Protein AF-A0A529R1G4-F1 (afdb_monomer_lite)

pLDDT: mean 89.11, std 13.57, range [43.0, 98.62]

Foldseek 3Di:
DVLVVLLVVLLVLLLVVLVVLVVVVVVVVVVVVVVCVVVVPDQDDLPDALDQDFPDDPAPFEEEEEEACLQVPPPDHPQVCCCPVVRYHYHYLYYHLDALLCCQPPPDSLNSSLVSQVVCVSRSHHGQEYEYEHDCSLCPDPNVPVQADDCPDPPGDGPVVVCCCSPVRVNVSSVSSNVSNQQNSSCVVPVGGHHYDYDDDDDDDPPPPD

Structure (mmCIF, N/CA/C/O backbone):
data_AF-A0A529R1G4-F1
#
_entry.id   AF-A0A529R1G4-F1
#
loop_
_atom_site.group_PDB
_atom_site.id
_atom_site.type_symbol
_atom_site.label_atom_id
_atom_site.label_alt_id
_atom_site.label_comp_id
_atom_site.label_asym_id
_atom_site.label_entity_id
_atom_site.label_seq_id
_atom_site.pdbx_PDB_ins_code
_atom_site.Cartn_x
_atom_site.Cartn_y
_atom_site.Cartn_z
_atom_site.occupancy
_atom_site.B_iso_or_equiv
_atom_site.auth_seq_id
_atom_site.auth_comp_id
_atom_site.auth_asym_id
_atom_site.auth_atom_id
_atom_site.pdbx_PDB_model_num
ATOM 1 N N . MET A 1 1 ? 23.780 13.095 -1.723 1.00 53.47 1 MET A N 1
ATOM 2 C CA . MET A 1 1 ? 22.905 13.940 -0.872 1.00 53.47 1 MET A CA 1
ATOM 3 C C . MET A 1 1 ? 21.473 14.037 -1.411 1.00 53.47 1 MET A C 1
ATOM 5 O O . MET A 1 1 ? 20.561 13.854 -0.618 1.00 53.47 1 MET A O 1
ATOM 9 N N . ALA A 1 2 ? 21.258 14.195 -2.726 1.00 62.44 2 ALA A N 1
ATOM 10 C CA . ALA A 1 2 ? 19.921 14.296 -3.338 1.00 62.44 2 ALA A CA 1
ATOM 11 C C . ALA A 1 2 ? 18.955 13.118 -3.037 1.00 62.44 2 ALA A C 1
ATOM 13 O O . ALA A 1 2 ? 17.865 13.359 -2.530 1.00 62.44 2 ALA A O 1
ATOM 14 N N . LYS A 1 3 ? 19.365 11.846 -3.222 1.00 61.34 3 LYS A N 1
ATOM 15 C CA . LYS A 1 3 ? 18.510 10.663 -2.926 1.00 61.34 3 LYS A CA 1
ATOM 16 C C . LYS A 1 3 ? 18.028 10.596 -1.459 1.00 61.34 3 LYS A C 1
ATOM 18 O O . LYS A 1 3 ? 16.885 10.230 -1.187 1.00 61.34 3 LYS A O 1
ATOM 23 N N . LYS A 1 4 ? 18.876 10.995 -0.496 1.00 64.50 4 LYS A N 1
ATOM 24 C CA . LYS A 1 4 ? 18.491 11.075 0.929 1.00 64.50 4 LYS A CA 1
ATOM 25 C C . LYS A 1 4 ? 17.450 12.173 1.160 1.00 64.50 4 LYS A C 1
ATOM 27 O O . LYS A 1 4 ? 16.476 11.939 1.863 1.00 64.50 4 LYS A O 1
ATOM 32 N N . GLN A 1 5 ? 17.626 13.337 0.536 1.00 68.62 5 GLN A N 1
ATOM 33 C CA . GLN A 1 5 ? 16.686 14.452 0.648 1.00 68.62 5 GLN A CA 1
ATOM 34 C C . GLN A 1 5 ? 15.314 14.127 0.029 1.00 68.62 5 GLN A C 1
ATOM 36 O O . GLN A 1 5 ? 14.305 14.499 0.622 1.00 68.62 5 GLN A O 1
ATOM 41 N N . SER A 1 6 ? 15.271 13.380 -1.086 1.00 82.94 6 SER A N 1
ATOM 42 C CA . SER A 1 6 ? 14.013 12.864 -1.666 1.00 82.94 6 SER A CA 1
ATOM 43 C C . SER A 1 6 ? 13.280 11.951 -0.688 1.00 82.94 6 SER A C 1
ATOM 45 O O . SER A 1 6 ? 12.119 12.177 -0.374 1.00 82.94 6 SER A O 1
ATOM 47 N N . THR A 1 7 ? 14.004 11.003 -0.085 1.00 91.38 7 THR A N 1
ATOM 48 C CA . THR A 1 7 ? 13.421 10.035 0.860 1.00 91.38 7 THR A CA 1
ATOM 49 C C . THR A 1 7 ? 12.789 10.734 2.073 1.00 91.38 7 THR A C 1
ATOM 51 O O . THR A 1 7 ? 11.666 10.419 2.450 1.00 91.38 7 THR A O 1
ATOM 54 N N . TYR A 1 8 ? 13.462 11.728 2.670 1.00 93.94 8 TYR A N 1
ATOM 55 C CA . TYR A 1 8 ? 12.884 12.490 3.788 1.00 93.94 8 TYR A CA 1
ATOM 56 C C . TYR A 1 8 ? 11.632 13.278 3.390 1.00 93.94 8 TYR A C 1
ATOM 58 O O . TYR A 1 8 ? 10.705 13.388 4.192 1.00 93.94 8 TYR A O 1
ATOM 66 N N . ARG A 1 9 ? 11.592 13.815 2.164 1.00 95.56 9 ARG A N 1
ATOM 67 C CA . ARG A 1 9 ? 10.405 14.496 1.635 1.00 95.56 9 ARG A CA 1
ATOM 68 C C . ARG A 1 9 ? 9.255 13.517 1.421 1.00 95.56 9 ARG A C 1
ATOM 70 O O . ARG A 1 9 ? 8.164 13.800 1.896 1.00 95.56 9 ARG A O 1
ATOM 77 N N . ALA A 1 10 ? 9.504 12.365 0.800 1.00 96.62 10 ALA A N 1
ATOM 78 C CA . ALA A 1 10 ? 8.497 11.325 0.590 1.00 96.62 10 ALA A CA 1
ATOM 79 C C . ALA A 1 10 ? 7.896 10.824 1.916 1.00 96.62 10 ALA A C 1
ATOM 81 O O . ALA A 1 10 ? 6.676 10.704 2.027 1.00 96.62 10 ALA A O 1
ATOM 82 N N . ILE A 1 11 ? 8.727 10.640 2.953 1.00 98.06 11 ILE A N 1
ATOM 83 C CA . ILE A 1 11 ? 8.260 10.346 4.320 1.00 98.06 11 ILE A CA 1
ATOM 84 C C . ILE A 1 11 ? 7.369 11.481 4.832 1.00 98.06 11 ILE A C 1
ATOM 86 O O . ILE A 1 11 ? 6.265 11.232 5.302 1.00 98.06 11 ILE A O 1
ATOM 90 N N . ALA A 1 12 ? 7.825 12.735 4.754 1.00 98.06 12 ALA A N 1
ATOM 91 C CA . ALA A 1 12 ? 7.049 13.878 5.238 1.00 98.06 12 ALA A CA 1
ATOM 92 C C . ALA A 1 12 ? 5.685 13.999 4.536 1.00 98.06 12 ALA A C 1
ATOM 94 O O . ALA A 1 12 ? 4.685 14.270 5.201 1.00 98.06 12 ALA A O 1
ATOM 95 N N . ILE A 1 13 ? 5.636 13.736 3.227 1.00 97.69 13 ILE A N 1
ATOM 96 C CA . ILE A 1 13 ? 4.395 13.672 2.449 1.00 97.69 13 ILE A CA 1
ATOM 97 C C . ILE A 1 13 ? 3.500 12.545 2.973 1.00 97.69 13 ILE A C 1
ATOM 99 O O . ILE A 1 13 ? 2.347 12.807 3.297 1.00 97.69 13 ILE A O 1
ATOM 103 N N . GLY A 1 14 ? 4.027 11.331 3.159 1.00 98.06 14 GLY A N 1
ATOM 104 C CA . GLY A 1 14 ? 3.252 10.204 3.691 1.00 98.06 14 GLY A CA 1
ATOM 105 C C . GLY A 1 14 ? 2.648 10.493 5.067 1.00 98.06 14 GLY A C 1
ATOM 106 O O . GLY A 1 14 ? 1.477 10.209 5.310 1.00 98.06 14 GLY A O 1
ATOM 107 N N . LYS A 1 15 ? 3.401 11.155 5.955 1.00 98.50 15 LYS A N 1
ATOM 108 C CA . LYS A 1 15 ? 2.878 11.620 7.252 1.00 98.50 15 LYS A CA 1
ATOM 109 C C . LYS A 1 15 ? 1.755 12.648 7.102 1.00 98.50 15 LYS A C 1
ATOM 111 O O . LYS A 1 15 ? 0.774 12.595 7.840 1.00 98.50 15 LYS A O 1
ATOM 116 N N . ALA A 1 16 ? 1.898 13.591 6.172 1.00 98.12 16 ALA A N 1
ATOM 117 C CA . ALA A 1 16 ? 0.878 14.602 5.914 1.00 98.12 16 ALA A CA 1
ATOM 118 C C . ALA A 1 16 ? -0.408 13.979 5.348 1.00 98.12 16 ALA A C 1
ATOM 120 O O . ALA A 1 16 ? -1.500 14.329 5.796 1.00 98.12 16 ALA A O 1
ATOM 121 N N . LEU A 1 17 ? -0.277 13.018 4.428 1.00 98.00 17 LEU A N 1
ATOM 122 C CA . LEU A 1 17 ? -1.397 12.251 3.887 1.00 98.00 17 LEU A CA 1
ATOM 123 C C . LEU A 1 17 ? -2.100 11.451 4.984 1.00 98.00 17 LEU A C 1
ATOM 125 O O . LEU A 1 17 ? -3.310 11.579 5.136 1.00 98.00 17 LEU A O 1
ATOM 129 N N . ALA A 1 18 ? -1.354 10.731 5.828 1.00 98.19 18 ALA A N 1
ATOM 130 C CA . ALA A 1 18 ? -1.921 10.037 6.983 1.00 98.19 18 ALA A CA 1
ATOM 131 C C . ALA A 1 18 ? -2.701 10.984 7.906 1.00 98.19 18 ALA A C 1
ATOM 133 O O . ALA A 1 18 ? -3.827 10.679 8.292 1.00 98.19 18 ALA A O 1
ATOM 134 N N . ALA A 1 19 ? -2.151 12.159 8.228 1.00 98.19 19 ALA A N 1
ATOM 135 C CA . ALA A 1 19 ? -2.839 13.146 9.058 1.00 98.19 19 ALA A CA 1
ATOM 136 C C . ALA A 1 19 ? -4.137 13.663 8.408 1.00 98.19 19 ALA A C 1
ATOM 138 O O . ALA A 1 19 ? -5.156 13.815 9.089 1.00 98.19 19 ALA A O 1
ATOM 139 N N . ALA A 1 20 ? -4.121 13.914 7.095 1.00 97.44 20 ALA A N 1
ATOM 140 C CA . ALA A 1 20 ? -5.306 14.320 6.344 1.00 97.44 20 ALA A CA 1
ATOM 141 C C . ALA A 1 20 ? -6.375 13.214 6.331 1.00 97.44 20 ALA A C 1
ATOM 143 O O . ALA A 1 20 ? -7.540 13.489 6.634 1.00 97.44 20 ALA A O 1
ATOM 144 N N . THR A 1 21 ? -5.970 11.970 6.071 1.00 97.75 21 THR A N 1
ATOM 145 C CA . THR A 1 21 ? -6.824 10.780 6.128 1.00 97.75 21 THR A CA 1
ATOM 146 C C . THR A 1 21 ? -7.447 10.624 7.509 1.00 97.75 21 THR A C 1
ATOM 148 O O . THR A 1 21 ? -8.667 10.606 7.630 1.00 97.75 21 THR A O 1
ATOM 151 N N . LEU A 1 22 ? -6.652 10.620 8.581 1.00 97.88 22 LEU A N 1
ATOM 152 C CA . LEU A 1 22 ? -7.146 10.492 9.958 1.00 97.88 22 LEU A CA 1
ATOM 153 C C . LEU A 1 22 ? -8.167 11.584 10.311 1.00 97.88 22 LEU A C 1
ATOM 155 O O . LEU A 1 22 ? -9.178 11.307 10.958 1.00 97.88 22 LEU A O 1
ATOM 159 N N . LYS A 1 23 ? -7.960 12.819 9.836 1.00 97.50 23 LYS A N 1
ATOM 160 C CA . LYS A 1 23 ? -8.927 13.911 10.007 1.00 97.50 23 LYS A CA 1
ATOM 161 C C . LYS A 1 23 ? -10.252 13.632 9.288 1.00 97.50 23 LYS A C 1
ATOM 163 O O . LYS A 1 23 ? -11.311 13.842 9.881 1.00 97.50 23 LYS A O 1
ATOM 168 N N . ARG A 1 24 ? -10.220 13.161 8.035 1.00 96.88 24 ARG A N 1
ATOM 169 C CA . ARG A 1 24 ? -11.432 12.764 7.289 1.00 96.88 24 ARG A CA 1
ATOM 170 C C . ARG A 1 24 ? -12.137 11.587 7.965 1.00 96.88 24 ARG A C 1
ATOM 172 O O . ARG A 1 24 ? -13.355 11.602 8.153 1.00 96.88 24 ARG A O 1
ATOM 179 N N . ARG A 1 25 ? -11.365 10.599 8.409 1.00 96.94 25 ARG A N 1
ATOM 180 C CA . ARG A 1 25 ? -11.849 9.414 9.117 1.00 96.94 25 ARG A CA 1
ATOM 181 C C . ARG A 1 25 ? -12.519 9.740 10.445 1.00 96.94 25 ARG A C 1
ATOM 183 O O . ARG A 1 25 ? -13.602 9.217 10.697 1.00 96.94 25 ARG A O 1
ATOM 190 N N . ALA A 1 26 ? -11.978 10.663 11.238 1.00 96.69 26 ALA A N 1
ATOM 191 C CA . ALA A 1 26 ? -12.612 11.112 12.479 1.00 96.69 26 ALA A CA 1
ATOM 192 C C . ALA A 1 26 ? -14.056 11.603 12.243 1.00 96.69 26 ALA A C 1
ATOM 194 O O . ALA A 1 26 ? -14.981 11.191 12.944 1.00 96.69 26 ALA A O 1
ATOM 195 N N . GLN A 1 27 ? -14.282 12.381 11.179 1.00 96.06 27 GLN A N 1
ATOM 196 C CA . GLN A 1 27 ? -15.625 12.834 10.792 1.00 96.06 27 GLN A CA 1
ATOM 197 C C . GLN A 1 27 ? -16.537 11.662 10.386 1.00 96.06 27 GLN A C 1
ATOM 199 O O . GLN A 1 27 ? -17.725 11.632 10.727 1.00 96.06 27 GLN A O 1
ATOM 204 N N . ALA A 1 28 ? -15.997 10.669 9.673 1.00 96.12 28 ALA A N 1
ATOM 205 C CA . ALA A 1 28 ? -16.737 9.466 9.294 1.00 96.12 28 ALA A CA 1
ATOM 206 C C . ALA A 1 28 ? -17.111 8.601 10.513 1.00 96.12 28 ALA A C 1
ATOM 208 O O . ALA A 1 28 ? -18.224 8.063 10.565 1.00 96.12 28 ALA A O 1
ATOM 209 N N . VAL A 1 29 ? -16.225 8.502 11.508 1.00 94.25 29 VAL A N 1
ATOM 210 C CA . VAL A 1 29 ? -16.479 7.806 12.777 1.00 94.25 29 VAL A CA 1
ATOM 211 C C . VAL A 1 29 ? -17.589 8.504 13.561 1.00 94.25 29 VAL A C 1
ATOM 213 O O . VAL A 1 29 ? -18.537 7.837 13.976 1.00 94.25 29 VAL A O 1
ATOM 216 N N . GLU A 1 30 ? -17.557 9.833 13.689 1.00 95.12 30 GLU A N 1
ATOM 217 C CA . GLU A 1 30 ? -18.641 10.593 14.328 1.00 95.12 30 GLU A CA 1
ATOM 218 C C . GLU A 1 30 ? -19.986 10.378 13.619 1.00 95.12 30 GLU A C 1
ATOM 220 O O . GLU A 1 30 ? -21.012 10.114 14.255 1.00 95.12 30 GLU A O 1
ATOM 225 N N . LYS A 1 31 ? -19.995 10.438 12.279 1.00 96.25 31 LYS A N 1
ATOM 226 C CA . LYS A 1 31 ? -21.196 10.165 11.476 1.00 96.25 31 LYS A CA 1
ATOM 227 C C . LYS A 1 31 ? -21.738 8.761 11.753 1.00 96.25 31 LYS A C 1
ATOM 229 O O . LYS A 1 31 ? -22.949 8.590 11.910 1.00 96.25 31 LYS A O 1
ATOM 234 N N . ARG A 1 32 ? -20.857 7.761 11.851 1.00 93.56 32 ARG A N 1
ATOM 235 C CA . ARG A 1 32 ? -21.232 6.385 12.197 1.00 93.56 32 ARG A CA 1
ATOM 236 C C . ARG A 1 32 ? -21.810 6.291 13.609 1.00 93.56 32 ARG A C 1
ATOM 238 O O . ARG A 1 32 ? -22.844 5.652 13.778 1.00 93.56 32 ARG A O 1
ATOM 245 N N . GLN A 1 33 ? -21.199 6.932 14.603 1.00 92.06 33 GLN A N 1
ATOM 246 C CA . GLN A 1 33 ? -21.706 6.940 15.981 1.00 92.06 33 GLN A CA 1
ATOM 247 C C . GLN A 1 33 ? -23.121 7.525 16.057 1.00 92.06 33 GLN A C 1
ATOM 249 O O . GLN A 1 33 ? -24.002 6.930 16.677 1.00 92.06 33 GLN A O 1
ATOM 254 N N . ARG A 1 34 ? -23.383 8.631 15.345 1.00 94.69 34 ARG A N 1
ATOM 255 C CA . ARG A 1 34 ? -24.735 9.210 15.232 1.00 94.69 34 ARG A CA 1
ATOM 256 C C . ARG A 1 34 ? -25.727 8.233 14.594 1.00 94.69 34 ARG A C 1
ATOM 258 O O . ARG A 1 34 ? -26.860 8.127 15.059 1.00 94.69 34 ARG A O 1
ATOM 265 N N . ALA A 1 35 ? -25.312 7.504 13.556 1.00 94.38 35 ALA A N 1
ATOM 266 C CA . ALA A 1 35 ? -26.152 6.495 12.913 1.00 94.38 35 ALA A CA 1
ATOM 267 C C . ALA A 1 35 ? -26.495 5.329 13.861 1.00 94.38 35 ALA A C 1
ATOM 269 O O . ALA A 1 35 ? -27.655 4.927 13.931 1.00 94.38 35 ALA A O 1
ATOM 270 N N . LEU A 1 36 ? -25.522 4.836 14.635 1.00 92.75 36 LEU A N 1
ATOM 271 C CA . LEU A 1 36 ? -25.729 3.774 15.628 1.00 92.75 36 LEU A CA 1
ATOM 272 C C . LEU A 1 36 ? -26.654 4.223 16.767 1.00 92.75 36 LEU A C 1
ATOM 274 O O . LEU A 1 36 ? -27.575 3.491 17.129 1.00 92.75 36 LEU A O 1
ATOM 278 N N . ALA A 1 37 ? -26.468 5.447 17.274 1.00 91.12 37 ALA A N 1
ATOM 279 C CA . ALA A 1 37 ? -27.335 6.032 18.295 1.00 91.12 37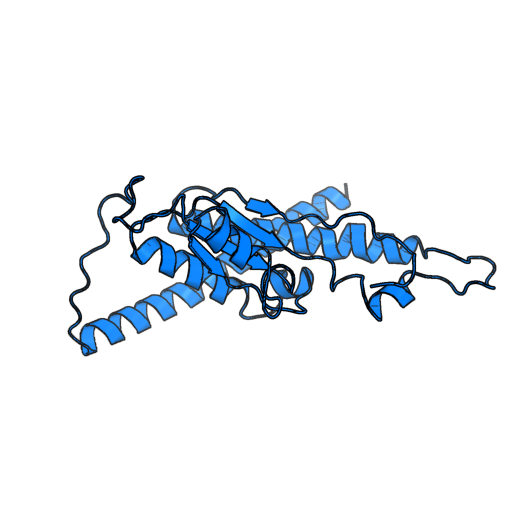 ALA A CA 1
ATOM 280 C C . ALA A 1 37 ? -28.784 6.163 17.800 1.00 91.12 37 ALA A C 1
ATOM 282 O O . ALA A 1 37 ? -29.720 5.776 18.501 1.00 91.12 37 ALA A O 1
ATOM 283 N N . LYS A 1 38 ? -28.976 6.633 16.558 1.00 93.56 38 LYS A N 1
ATOM 284 C CA . LYS A 1 38 ? -30.299 6.699 15.917 1.00 93.56 38 LYS A CA 1
ATOM 285 C C . LYS A 1 38 ? -30.937 5.313 15.777 1.00 93.56 38 LYS A C 1
ATOM 287 O O . LYS A 1 38 ? -32.141 5.178 15.974 1.00 93.56 38 LYS A O 1
ATOM 292 N N . ALA A 1 39 ? -30.137 4.294 15.469 1.00 92.50 39 ALA A N 1
ATOM 293 C CA . ALA A 1 39 ? -30.578 2.905 15.366 1.00 92.50 39 ALA A CA 1
ATOM 294 C C . ALA A 1 39 ? -30.761 2.204 16.728 1.00 92.50 39 ALA A C 1
ATOM 296 O O . ALA A 1 39 ? -31.157 1.042 16.754 1.00 92.50 39 ALA A O 1
ATOM 297 N N . LYS A 1 40 ? -30.492 2.884 17.856 1.00 89.75 40 LYS A N 1
ATOM 298 C CA . LYS A 1 40 ? -30.544 2.327 19.223 1.00 89.75 40 LYS A CA 1
ATOM 299 C C . LYS A 1 40 ? -29.689 1.063 19.407 1.00 89.75 40 L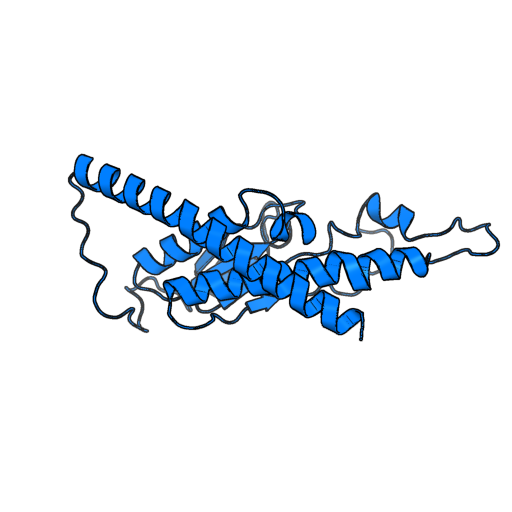YS A C 1
ATOM 301 O O . LYS A 1 40 ? -29.988 0.227 20.259 1.00 89.75 40 LYS A O 1
ATOM 306 N N . VAL A 1 41 ? -28.615 0.927 18.630 1.00 84.50 41 VAL A N 1
ATOM 307 C CA . VAL A 1 41 ? -27.653 -0.169 18.786 1.00 84.50 41 VAL A CA 1
ATOM 308 C C . VAL A 1 41 ? -26.788 0.139 20.006 1.00 84.50 41 VAL A C 1
ATOM 310 O O . VAL A 1 41 ? -26.135 1.183 20.047 1.00 84.50 41 VAL A O 1
ATOM 313 N N . LYS A 1 42 ? -26.782 -0.749 21.011 1.00 72.12 42 LYS A N 1
ATOM 314 C CA . LYS A 1 42 ? -25.845 -0.641 22.136 1.00 72.12 42 LYS A CA 1
ATOM 315 C C . LYS A 1 42 ? -24.430 -0.832 21.599 1.00 72.12 42 LYS A C 1
ATOM 317 O O . LYS A 1 42 ? -24.090 -1.908 21.121 1.00 72.12 42 LYS A O 1
ATOM 322 N N . VAL A 1 43 ? -23.623 0.219 21.665 1.00 64.38 43 VAL A N 1
ATOM 323 C CA . VAL A 1 43 ? -22.183 0.121 21.439 1.00 64.38 43 VAL A CA 1
ATOM 324 C C . VAL A 1 43 ? -21.574 -0.223 22.789 1.00 64.38 43 VAL A C 1
ATOM 326 O O . VAL A 1 43 ? -21.514 0.635 23.670 1.00 64.38 43 VAL A O 1
ATOM 329 N N . GLU A 1 44 ? -21.195 -1.481 22.991 1.00 57.56 44 GLU A N 1
ATOM 330 C CA . GLU A 1 44 ? -20.340 -1.830 24.125 1.00 57.56 44 GLU A CA 1
ATOM 331 C C . GLU A 1 44 ? -19.014 -1.082 23.949 1.00 57.56 44 GLU A C 1
ATOM 333 O O . GLU A 1 44 ? -18.420 -1.080 22.869 1.00 57.56 44 GLU A O 1
ATOM 338 N N . GLY A 1 45 ? -18.613 -0.321 24.968 1.00 49.41 45 GLY A N 1
ATOM 339 C CA . GLY A 1 45 ? -17.444 0.542 24.880 1.00 49.41 45 GLY A CA 1
ATOM 340 C C . GLY A 1 45 ? -16.179 -0.291 24.711 1.00 49.41 45 GLY A C 1
ATOM 341 O O . GLY A 1 45 ? -15.762 -0.958 25.647 1.00 49.41 45 GLY A O 1
ATOM 342 N N . THR A 1 46 ? -15.520 -0.178 23.559 1.00 48.50 46 THR A N 1
ATOM 343 C CA . THR A 1 46 ? -14.211 -0.788 23.250 1.00 48.50 46 THR A CA 1
ATOM 344 C C . THR A 1 46 ? -13.049 -0.185 24.054 1.00 48.50 46 THR A C 1
ATOM 346 O O . THR A 1 46 ? -11.881 -0.408 23.751 1.00 48.50 46 THR A O 1
ATOM 349 N N . ALA A 1 47 ? -13.340 0.613 25.083 1.00 43.00 47 ALA A N 1
ATOM 350 C CA . ALA A 1 47 ? -12.348 1.216 25.953 1.00 43.00 47 ALA A CA 1
ATOM 351 C C . ALA A 1 47 ? -12.077 0.296 27.147 1.00 43.00 47 ALA A C 1
ATOM 353 O O . ALA A 1 47 ? -12.543 0.577 28.251 1.00 43.00 47 ALA A O 1
ATOM 354 N N . ARG A 1 48 ? -11.341 -0.796 26.920 1.00 44.69 48 ARG A N 1
ATOM 355 C CA . ARG A 1 48 ? -10.430 -1.418 27.899 1.00 44.69 48 ARG A CA 1
ATOM 356 C C . ARG A 1 48 ? -9.748 -2.621 27.260 1.00 44.69 48 ARG A C 1
ATOM 358 O O . ARG A 1 48 ? -10.389 -3.638 27.060 1.00 44.69 48 ARG A O 1
ATOM 365 N N . GLU A 1 49 ? -8.460 -2.428 26.976 1.00 46.12 49 GLU A N 1
ATOM 366 C CA . GLU A 1 49 ? -7.491 -3.424 26.509 1.00 46.12 49 GLU A CA 1
ATOM 367 C C . GLU A 1 49 ? -7.885 -4.130 25.211 1.00 46.12 49 GLU A C 1
ATOM 369 O O . GLU A 1 49 ? -8.706 -5.041 25.196 1.00 46.12 49 GLU A O 1
ATOM 374 N N . VAL A 1 50 ? -7.243 -3.736 24.107 1.00 48.75 50 VAL A N 1
ATOM 375 C CA . VAL A 1 50 ? -7.194 -4.597 22.926 1.00 48.75 50 VAL A CA 1
ATOM 376 C C . VAL A 1 50 ? -6.500 -5.880 23.379 1.00 48.75 50 VAL A C 1
ATOM 378 O O . VAL A 1 50 ? -5.308 -5.885 23.699 1.00 48.75 50 VAL A O 1
ATOM 381 N N . SER A 1 51 ? -7.274 -6.942 23.582 1.00 47.91 51 SER A N 1
ATOM 382 C CA . SER A 1 51 ? -6.733 -8.181 24.106 1.00 47.91 51 SER A CA 1
ATOM 383 C C . SER A 1 51 ? -5.914 -8.838 23.006 1.00 47.91 51 SER A C 1
ATOM 385 O O . SER A 1 51 ? -6.384 -9.042 21.892 1.00 47.91 51 SER A O 1
ATOM 387 N N . LYS A 1 52 ? -4.696 -9.278 23.339 1.00 49.97 52 LYS A N 1
ATOM 388 C CA . LYS A 1 52 ? -3.891 -10.155 22.465 1.00 49.97 52 LYS A CA 1
ATOM 389 C C . LYS A 1 52 ? -4.564 -11.505 22.169 1.00 49.97 52 LYS A C 1
ATOM 391 O O . LYS A 1 52 ? -4.010 -12.316 21.434 1.00 49.97 52 LYS A O 1
ATOM 396 N N . VAL A 1 53 ? -5.713 -11.768 22.789 1.00 44.25 53 VAL A N 1
ATOM 397 C CA . VAL A 1 53 ? -6.517 -12.972 22.610 1.00 44.25 53 VAL A CA 1
ATOM 398 C C . VAL A 1 53 ? -7.806 -12.559 21.895 1.00 44.25 53 VAL A C 1
ATOM 400 O O . VAL A 1 53 ? -8.519 -11.708 22.431 1.00 44.25 53 VAL A O 1
ATOM 403 N N . PRO A 1 54 ? -8.105 -13.105 20.704 1.00 44.47 54 PRO A N 1
ATOM 404 C CA . PRO A 1 54 ? -9.281 -12.714 19.945 1.00 44.47 54 PRO A CA 1
ATOM 405 C C . PRO A 1 54 ? -10.570 -13.155 20.645 1.00 44.47 54 PRO A C 1
ATOM 407 O O . PRO A 1 54 ? -10.634 -14.240 21.228 1.00 44.47 54 PRO A O 1
ATOM 410 N N . ILE A 1 55 ? -11.627 -12.347 20.510 1.00 48.88 55 ILE A N 1
ATOM 411 C CA . ILE A 1 55 ? -13.000 -12.858 20.575 1.00 48.88 55 ILE A CA 1
ATOM 412 C C . ILE A 1 55 ? -13.081 -13.961 19.512 1.00 48.88 55 ILE A C 1
ATOM 414 O O . ILE A 1 55 ? -12.743 -13.729 18.355 1.00 48.88 55 ILE A O 1
ATOM 418 N N . THR A 1 56 ? -13.419 -15.175 19.939 1.00 48.00 56 THR A N 1
ATOM 419 C CA . THR A 1 56 ? -13.200 -16.448 19.238 1.00 48.00 56 THR A CA 1
ATOM 420 C C . THR A 1 56 ? -13.866 -16.527 17.857 1.00 48.00 56 THR A C 1
ATOM 422 O O . THR A 1 56 ? -14.945 -17.098 17.713 1.00 48.00 56 THR A O 1
ATOM 425 N N . HIS A 1 57 ? -13.198 -16.011 16.831 1.00 57.03 57 HIS A N 1
ATOM 426 C CA . HIS A 1 57 ? -13.225 -16.581 15.489 1.00 57.03 57 HIS A CA 1
ATOM 427 C C . HIS A 1 57 ? -12.026 -17.533 15.414 1.00 57.03 57 HIS A C 1
ATOM 429 O O . HIS A 1 57 ? -10.947 -17.193 15.899 1.00 57.03 57 HIS A O 1
ATOM 435 N N . ALA A 1 58 ? -12.214 -18.762 14.934 1.00 72.69 58 ALA A N 1
ATOM 436 C CA . ALA A 1 58 ? -11.128 -19.732 14.804 1.00 72.69 58 ALA A CA 1
ATOM 437 C C . ALA A 1 58 ? -10.165 -19.269 13.694 1.00 72.69 58 ALA A C 1
ATOM 439 O O . ALA A 1 58 ? -10.294 -19.695 12.556 1.00 72.69 58 ALA A O 1
ATOM 440 N N . SER A 1 59 ? -9.254 -18.357 14.034 1.00 84.75 59 SER A N 1
ATOM 441 C CA . SER A 1 59 ? -8.350 -17.669 13.111 1.00 84.75 59 SER A CA 1
ATOM 442 C C . SER A 1 59 ? -6.946 -17.591 13.702 1.00 84.75 59 SER A C 1
ATOM 444 O O . SER A 1 59 ? -6.771 -17.434 14.917 1.00 84.75 59 SER A O 1
ATOM 446 N N . VAL A 1 60 ? -5.928 -17.708 12.848 1.00 91.31 60 VAL A N 1
ATOM 447 C CA . VAL A 1 60 ? -4.514 -17.593 13.246 1.00 91.31 60 VAL A CA 1
ATOM 448 C C . VAL A 1 60 ? -4.069 -16.129 13.408 1.00 91.31 60 VAL A C 1
ATOM 450 O O . VAL A 1 60 ? -2.990 -15.849 13.949 1.00 91.31 60 VAL A O 1
ATOM 453 N N . GLY A 1 61 ? -4.903 -15.183 12.969 1.00 93.50 61 GLY A N 1
ATOM 454 C CA . GLY A 1 61 ? -4.708 -13.743 13.093 1.00 93.50 61 GLY A CA 1
ATOM 455 C C . GLY A 1 61 ? -5.420 -12.967 11.986 1.00 93.50 61 GLY A C 1
ATOM 456 O O . GLY A 1 61 ? -5.755 -13.518 10.943 1.00 93.50 61 GLY A O 1
ATOM 457 N N . VAL A 1 62 ? -5.601 -11.664 12.203 1.00 96.62 62 VAL A N 1
ATOM 458 C CA . VAL A 1 62 ? -6.202 -10.770 11.204 1.00 96.62 62 VAL A CA 1
ATOM 459 C C . VAL A 1 62 ? -5.106 -10.051 10.423 1.00 96.62 62 VAL A C 1
ATOM 461 O O . VAL A 1 62 ? -4.179 -9.495 11.022 1.00 96.62 62 VAL A O 1
ATOM 464 N N . LEU A 1 63 ? -5.216 -10.036 9.100 1.00 97.88 63 LEU A N 1
ATOM 465 C CA . LEU A 1 63 ? -4.373 -9.271 8.187 1.00 97.88 63 LEU A CA 1
ATOM 466 C C . LEU A 1 63 ? -5.191 -8.137 7.567 1.00 97.88 63 LEU A C 1
ATOM 468 O O . LEU A 1 63 ? -6.402 -8.247 7.380 1.00 97.88 63 LEU A O 1
ATOM 472 N N . ILE A 1 64 ? -4.525 -7.032 7.245 1.00 98.19 64 ILE A N 1
ATOM 473 C CA . ILE A 1 64 ? -5.133 -5.943 6.475 1.00 98.19 64 ILE A CA 1
ATOM 474 C C . ILE A 1 64 ? -4.347 -5.802 5.184 1.00 98.19 64 ILE A C 1
ATOM 476 O O . ILE A 1 64 ? -3.134 -5.628 5.244 1.00 98.19 64 ILE A O 1
ATOM 480 N N . ALA A 1 65 ? -5.013 -5.880 4.040 1.00 97.62 65 ALA A N 1
ATOM 481 C CA . ALA A 1 65 ? -4.363 -5.817 2.739 1.00 97.62 65 ALA A CA 1
ATOM 482 C C . ALA A 1 65 ? -4.610 -4.471 2.053 1.00 97.62 65 ALA A C 1
ATOM 484 O O . ALA A 1 65 ? -5.738 -3.985 2.006 1.00 97.62 65 ALA A O 1
ATOM 485 N N . GLU A 1 66 ? -3.540 -3.901 1.515 1.00 96.94 66 GLU A N 1
ATOM 486 C CA . GLU A 1 66 ? -3.523 -2.782 0.578 1.00 96.94 66 GLU A CA 1
ATOM 487 C C . GLU A 1 66 ? -2.797 -3.270 -0.676 1.00 96.94 66 GLU A C 1
ATOM 489 O O . GLU A 1 66 ? -1.760 -3.931 -0.558 1.00 96.94 66 GLU A O 1
ATOM 494 N N . GLY A 1 67 ? -3.313 -3.006 -1.871 1.00 94.38 67 GLY A N 1
ATOM 495 C CA . GLY A 1 67 ? -2.594 -3.459 -3.051 1.00 94.38 67 GLY A CA 1
ATOM 496 C C . GLY A 1 67 ? -3.350 -3.482 -4.361 1.00 94.38 67 GLY A C 1
ATOM 497 O O . GLY A 1 67 ? -4.422 -2.907 -4.505 1.00 94.38 67 GLY A O 1
ATOM 498 N N . ASP A 1 68 ? -2.747 -4.203 -5.296 1.00 92.56 68 ASP A N 1
ATOM 499 C CA . ASP A 1 68 ? -3.181 -4.362 -6.674 1.00 92.56 68 ASP A CA 1
ATOM 500 C C . ASP A 1 68 ? -3.907 -5.701 -6.919 1.00 92.56 68 ASP A C 1
ATOM 502 O O . ASP A 1 68 ? -4.412 -6.364 -6.010 1.00 92.56 68 ASP A O 1
ATOM 506 N N . SER A 1 69 ? -3.945 -6.127 -8.182 1.00 92.00 69 SER A N 1
ATOM 507 C CA . SER A 1 69 ? -4.635 -7.334 -8.632 1.00 92.00 69 SER A CA 1
ATOM 508 C C . SER A 1 69 ? -4.135 -8.632 -8.001 1.00 92.00 69 SER A C 1
ATOM 510 O O . SER A 1 69 ? -4.862 -9.611 -8.066 1.00 92.00 69 SER A O 1
ATOM 512 N N . TRP A 1 70 ? -2.953 -8.688 -7.380 1.00 91.81 70 TRP A N 1
ATOM 513 C CA . TRP A 1 70 ? -2.547 -9.888 -6.627 1.00 91.81 70 TRP A CA 1
ATOM 514 C C . TRP A 1 70 ? -3.390 -10.128 -5.373 1.00 91.81 70 TRP A C 1
ATOM 516 O O . TRP A 1 70 ? -3.408 -11.245 -4.853 1.00 91.81 70 TRP A O 1
ATOM 526 N N . PHE A 1 71 ? -4.068 -9.081 -4.901 1.00 94.50 71 PHE A N 1
ATOM 527 C CA . PHE A 1 71 ? -4.949 -9.058 -3.734 1.00 94.50 71 PHE A CA 1
ATOM 528 C C . PHE A 1 71 ? -6.422 -8.774 -4.097 1.00 94.50 71 PHE A C 1
ATOM 530 O O . PHE A 1 71 ? -7.242 -8.567 -3.203 1.00 94.50 71 PHE A O 1
ATOM 537 N N . ASP A 1 72 ? -6.736 -8.710 -5.394 1.00 92.94 72 ASP A N 1
ATOM 538 C CA . ASP A 1 72 ? -8.089 -8.552 -5.944 1.00 92.94 72 ASP A CA 1
ATOM 539 C C . ASP A 1 72 ? -8.162 -9.217 -7.336 1.00 92.94 72 ASP A C 1
ATOM 541 O O . ASP A 1 72 ? -8.551 -8.611 -8.342 1.00 92.94 72 ASP A O 1
ATOM 545 N N . TYR A 1 73 ? -7.717 -10.472 -7.441 1.00 89.19 73 TYR A N 1
ATOM 546 C CA . TYR A 1 73 ? -7.824 -11.229 -8.693 1.00 89.19 73 TYR A CA 1
ATOM 547 C C . TYR A 1 73 ? -9.173 -11.958 -8.752 1.00 89.19 73 TYR A C 1
ATOM 549 O O . TYR A 1 73 ? -9.668 -12.431 -7.731 1.00 89.19 73 TYR A O 1
ATOM 557 N N . PRO A 1 74 ? -9.819 -12.096 -9.927 1.00 85.56 74 PRO A N 1
ATOM 558 C CA . PRO A 1 74 ? -10.980 -12.970 -10.050 1.00 85.56 74 PRO A CA 1
ATOM 559 C C . PRO A 1 74 ? -10.698 -14.399 -9.576 1.00 85.56 74 PRO A C 1
ATOM 561 O O . PRO A 1 74 ? -9.685 -14.988 -9.944 1.00 85.56 74 PRO A O 1
ATOM 564 N N . PHE A 1 75 ? -11.674 -14.992 -8.888 1.00 81.94 75 PHE A N 1
ATOM 565 C CA . PHE A 1 75 ? -11.714 -16.396 -8.454 1.00 81.94 75 PHE A CA 1
ATOM 566 C C . PHE A 1 75 ? -10.753 -16.758 -7.320 1.00 81.94 75 PHE A C 1
ATOM 568 O O . PHE A 1 75 ? -11.231 -17.164 -6.266 1.00 81.94 75 PHE A O 1
ATOM 575 N N . HIS A 1 76 ? -9.446 -16.628 -7.538 1.00 84.31 76 HIS A N 1
ATOM 576 C CA . HIS A 1 76 ? -8.420 -16.961 -6.555 1.00 84.31 76 HIS A CA 1
ATOM 577 C C . HIS A 1 76 ? -7.310 -15.922 -6.590 1.00 84.31 76 HIS A C 1
ATOM 579 O O . HIS A 1 76 ? -6.688 -15.691 -7.627 1.00 84.31 76 HIS A O 1
ATOM 585 N N . ASP A 1 77 ? -7.052 -15.337 -5.432 1.00 91.38 77 ASP A N 1
ATOM 586 C CA . ASP A 1 77 ? -5.937 -14.438 -5.187 1.00 91.38 77 ASP A CA 1
ATOM 587 C C . ASP A 1 77 ? -5.154 -14.877 -3.940 1.00 91.38 77 ASP A C 1
ATOM 589 O O . ASP A 1 77 ? -5.527 -15.829 -3.244 1.00 91.38 77 ASP A O 1
ATOM 593 N N . ILE A 1 78 ? -4.047 -14.189 -3.654 1.00 93.69 78 ILE A N 1
ATOM 594 C CA . ILE A 1 78 ? -3.187 -14.526 -2.511 1.00 93.69 78 ILE A CA 1
ATOM 595 C C . ILE A 1 78 ? -3.962 -14.423 -1.191 1.00 93.69 78 ILE A C 1
ATOM 597 O O . ILE A 1 78 ? -3.693 -15.183 -0.262 1.00 93.69 78 ILE A O 1
ATOM 601 N N . LEU A 1 79 ? -4.921 -13.497 -1.091 1.00 95.44 79 LEU A N 1
ATOM 602 C CA . LEU A 1 79 ? -5.688 -13.302 0.135 1.00 95.44 79 LEU A CA 1
ATOM 603 C C . LEU A 1 79 ? -6.613 -14.492 0.384 1.00 95.44 79 LEU A C 1
ATOM 605 O O . LEU A 1 79 ? -6.607 -15.018 1.491 1.00 95.44 79 LEU A O 1
ATOM 609 N N . SER A 1 80 ? -7.318 -14.966 -0.646 1.00 94.75 80 SER A N 1
ATOM 610 C CA . SER A 1 80 ? -8.178 -16.149 -0.547 1.00 94.75 80 SER A CA 1
ATOM 611 C C . SER A 1 80 ? -7.405 -17.401 -0.120 1.00 94.75 80 SER A C 1
ATOM 613 O O . SER A 1 80 ? -7.880 -18.150 0.725 1.00 94.75 80 SER A O 1
ATOM 615 N N . ASP A 1 81 ? -6.174 -17.597 -0.608 1.00 95.00 81 ASP A N 1
ATOM 616 C CA . ASP A 1 81 ? -5.336 -18.723 -0.177 1.00 95.00 81 ASP A CA 1
ATOM 617 C C . ASP A 1 81 ? -4.860 -18.564 1.278 1.00 95.00 81 ASP A C 1
ATOM 619 O O . ASP A 1 81 ? -4.846 -19.530 2.041 1.00 95.00 81 ASP A O 1
ATOM 623 N N . LEU A 1 82 ? -4.524 -17.343 1.712 1.00 95.50 82 LEU A N 1
ATOM 624 C CA . LEU A 1 82 ? -4.200 -17.066 3.117 1.00 95.50 82 LEU A CA 1
ATOM 625 C C . LEU A 1 82 ? -5.379 -17.356 4.057 1.00 95.50 82 LEU A C 1
ATOM 627 O O . LEU A 1 82 ? -5.156 -17.829 5.177 1.00 95.50 82 LEU A O 1
ATOM 631 N N . GLU A 1 83 ? -6.608 -17.099 3.617 1.00 94.75 83 GLU A N 1
ATOM 632 C CA . GLU A 1 83 ? -7.816 -17.437 4.371 1.00 94.75 83 GLU A CA 1
ATOM 633 C C . GLU A 1 83 ? -8.066 -18.953 4.372 1.00 94.75 83 GLU A C 1
ATOM 635 O O . GLU A 1 83 ? -8.081 -19.579 5.436 1.00 94.75 83 GLU A O 1
ATOM 640 N N . ASP A 1 84 ? -8.172 -19.567 3.194 1.00 94.75 84 ASP A N 1
ATOM 641 C CA . ASP A 1 84 ? -8.619 -20.955 3.037 1.00 94.75 84 ASP A CA 1
ATOM 642 C C . ASP A 1 84 ? -7.554 -21.988 3.442 1.00 94.75 84 ASP A C 1
ATOM 644 O O . ASP A 1 84 ? -7.866 -22.999 4.080 1.00 94.75 84 ASP A O 1
ATOM 648 N N . SER A 1 85 ? -6.288 -21.746 3.089 1.00 95.69 85 SER A N 1
ATOM 649 C CA . SER A 1 85 ? -5.188 -22.701 3.289 1.00 95.69 85 SER A CA 1
ATOM 650 C C . SER A 1 85 ? -4.393 -22.446 4.572 1.00 95.69 85 SER A C 1
ATOM 652 O O . SER A 1 85 ? -3.778 -23.374 5.106 1.00 95.69 85 SER A O 1
ATOM 654 N N . TYR A 1 86 ? -4.395 -21.210 5.085 1.00 95.19 86 TYR A N 1
ATOM 655 C CA . TYR A 1 86 ? -3.585 -20.815 6.248 1.00 95.19 86 TYR A CA 1
ATOM 656 C C . TYR A 1 86 ? -4.399 -20.281 7.437 1.00 95.19 86 TYR A C 1
ATOM 658 O O . TYR A 1 86 ? -3.827 -20.096 8.516 1.00 95.19 86 TYR A O 1
ATOM 666 N N . GLY A 1 87 ? -5.716 -20.101 7.293 1.00 94.75 87 GLY A N 1
ATOM 667 C CA . GLY A 1 87 ? -6.628 -19.778 8.392 1.00 94.75 87 GLY A CA 1
ATOM 668 C C . GLY A 1 87 ? -6.495 -18.357 8.942 1.00 94.75 87 GLY A C 1
ATOM 669 O O . GLY A 1 87 ? -6.793 -18.137 10.120 1.00 94.75 87 GLY A O 1
ATOM 670 N N . PHE A 1 88 ? -5.985 -17.412 8.147 1.00 96.00 88 PHE A N 1
ATOM 671 C CA . PHE A 1 88 ? -6.052 -15.985 8.478 1.00 96.00 88 PHE A CA 1
ATOM 672 C C . PHE A 1 88 ? -7.457 -15.437 8.205 1.00 96.00 88 PHE A C 1
ATOM 674 O O . PHE A 1 88 ? -8.184 -15.987 7.392 1.00 96.00 88 PHE A O 1
ATOM 681 N N . ASP A 1 89 ? -7.814 -14.322 8.842 1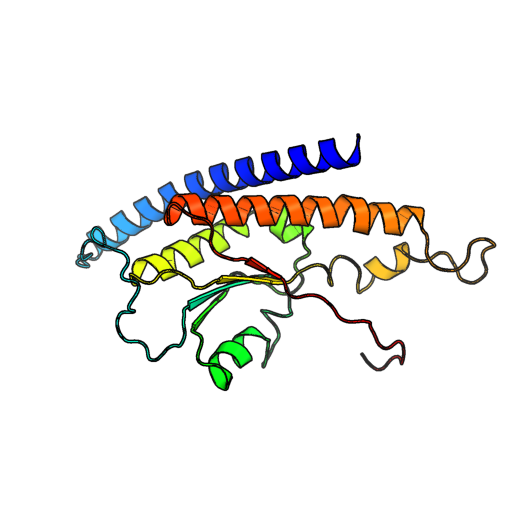.00 96.00 89 ASP A N 1
ATOM 682 C CA . ASP A 1 89 ? -8.900 -13.464 8.351 1.00 96.00 89 ASP A CA 1
ATOM 683 C C . ASP A 1 89 ? -8.285 -12.252 7.650 1.00 96.00 89 ASP A C 1
ATOM 685 O O . ASP A 1 89 ? -7.332 -11.660 8.178 1.00 96.00 89 ASP A O 1
ATOM 689 N N . VAL A 1 90 ? -8.833 -11.831 6.509 1.00 96.12 90 VAL A N 1
ATOM 690 C CA . VAL A 1 90 ? -8.282 -10.706 5.749 1.00 96.12 90 VAL A CA 1
ATOM 691 C C . VAL A 1 90 ? -9.316 -9.601 5.524 1.00 96.12 90 VAL A C 1
ATOM 693 O O . VAL A 1 90 ? -10.413 -9.801 5.016 1.00 96.12 90 VAL A O 1
ATOM 696 N N . GLU A 1 91 ? -8.942 -8.366 5.861 1.00 97.31 91 GLU A N 1
ATOM 697 C CA . GLU A 1 91 ? -9.684 -7.167 5.462 1.00 97.31 91 GLU A CA 1
ATOM 698 C C . GLU A 1 91 ? -8.926 -6.433 4.354 1.00 97.31 91 GLU A C 1
ATOM 700 O O . GLU A 1 91 ? -7.867 -5.855 4.600 1.00 97.31 91 GLU A O 1
ATOM 705 N N . SER A 1 92 ? -9.479 -6.418 3.140 1.00 96.69 92 SER A N 1
ATOM 706 C CA . SER A 1 92 ? -8.801 -5.852 1.966 1.00 96.69 92 SER A CA 1
ATOM 707 C C . SER A 1 92 ? -9.336 -4.477 1.556 1.00 96.69 92 SER A C 1
ATOM 709 O O . SER A 1 92 ? -10.552 -4.249 1.476 1.00 96.69 92 SER A O 1
ATOM 711 N N . ALA A 1 93 ? -8.418 -3.548 1.314 1.00 96.19 93 ALA A N 1
ATOM 712 C CA . ALA A 1 93 ? -8.617 -2.303 0.578 1.00 96.19 93 ALA A CA 1
ATOM 713 C C . ALA A 1 93 ? -7.965 -2.353 -0.819 1.00 96.19 93 ALA A C 1
ATOM 715 O O . ALA A 1 93 ? -7.999 -1.352 -1.524 1.00 96.19 93 ALA A O 1
ATOM 716 N N . ALA A 1 94 ? -7.409 -3.505 -1.214 1.00 95.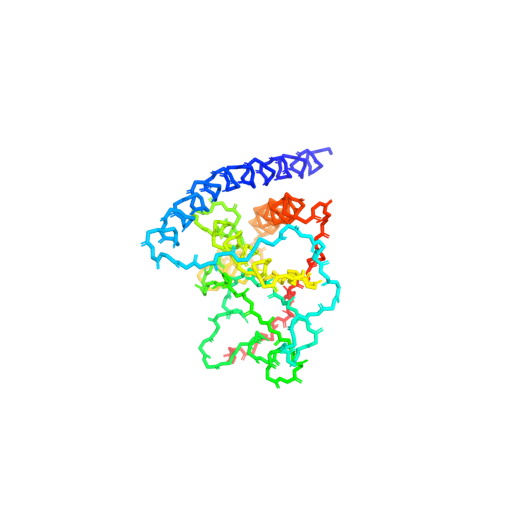06 94 ALA A N 1
ATOM 717 C CA . ALA A 1 94 ? -6.793 -3.682 -2.518 1.00 95.06 94 ALA A CA 1
ATOM 718 C C . ALA A 1 94 ? -7.807 -3.535 -3.654 1.00 95.06 94 ALA A C 1
ATOM 720 O O . ALA A 1 94 ? -8.979 -3.907 -3.518 1.00 95.06 94 ALA A O 1
ATOM 721 N N . HIS A 1 95 ? -7.329 -3.017 -4.777 1.00 93.81 95 HIS A N 1
ATOM 722 C CA . HIS A 1 95 ? -8.118 -2.843 -5.977 1.00 93.81 95 HIS A CA 1
ATOM 723 C C . HIS A 1 95 ? -7.254 -3.131 -7.207 1.00 93.81 95 HIS A C 1
ATOM 725 O O . HIS A 1 95 ? -6.128 -2.656 -7.369 1.00 93.81 95 HIS A O 1
ATOM 731 N N . ARG A 1 96 ? -7.768 -3.988 -8.088 1.00 91.06 96 ARG A N 1
ATOM 732 C CA . ARG A 1 96 ? -7.056 -4.382 -9.305 1.00 91.06 96 ARG A CA 1
ATOM 733 C C . ARG A 1 96 ? -6.721 -3.185 -10.197 1.00 91.06 96 ARG A C 1
ATOM 735 O O . ARG A 1 96 ? -7.553 -2.318 -10.448 1.00 91.06 96 ARG A O 1
ATOM 742 N N . GLY A 1 97 ? -5.526 -3.222 -10.779 1.00 90.50 97 GLY A N 1
ATOM 743 C CA . GLY A 1 97 ? -5.050 -2.196 -11.709 1.00 90.50 97 GLY A CA 1
ATOM 744 C C . GLY A 1 97 ? -4.374 -1.001 -11.040 1.00 90.50 97 GLY A C 1
ATOM 745 O O . GLY A 1 97 ? -3.764 -0.205 -11.747 1.00 90.50 97 GLY A O 1
ATOM 746 N N . ASP A 1 98 ? -4.410 -0.898 -9.712 1.00 93.38 98 ASP A N 1
ATOM 747 C CA . ASP A 1 98 ? -3.770 0.212 -9.016 1.00 93.38 98 ASP A CA 1
ATOM 748 C C . ASP A 1 98 ? -2.244 0.155 -9.164 1.00 93.38 98 ASP A C 1
ATOM 750 O O . ASP A 1 98 ? -1.609 -0.897 -9.014 1.00 93.38 98 ASP A O 1
ATOM 754 N N . THR A 1 99 ? -1.650 1.306 -9.470 1.00 94.50 99 THR A N 1
ATOM 755 C CA . THR A 1 99 ? -0.198 1.514 -9.422 1.00 94.50 99 THR A CA 1
ATOM 756 C C . THR A 1 99 ? 0.236 1.875 -8.002 1.00 94.50 99 THR A C 1
ATOM 758 O O . THR A 1 99 ? -0.569 2.337 -7.191 1.00 94.50 99 THR A O 1
ATOM 761 N N . VAL A 1 100 ? 1.522 1.732 -7.664 1.00 94.75 100 VAL A N 1
ATOM 762 C CA . VAL A 1 100 ? 2.019 2.184 -6.343 1.00 94.75 100 VAL A CA 1
ATOM 763 C C . VAL A 1 100 ? 1.810 3.680 -6.160 1.00 94.75 100 VAL A C 1
ATOM 765 O O . VAL A 1 100 ? 1.551 4.149 -5.051 1.00 94.75 100 VAL A O 1
ATOM 768 N N . GLU A 1 101 ? 1.926 4.433 -7.249 1.00 93.94 101 GLU A N 1
ATOM 769 C CA . GLU A 1 101 ? 1.675 5.865 -7.247 1.00 93.94 101 GLU A CA 1
ATOM 770 C C . GLU A 1 101 ? 0.208 6.191 -6.948 1.00 93.94 101 GLU A C 1
ATOM 772 O O . GLU A 1 101 ? -0.048 7.052 -6.105 1.00 93.94 101 GLU A O 1
ATOM 777 N N . ASP A 1 102 ? -0.740 5.472 -7.550 1.00 94.50 102 ASP A N 1
ATOM 778 C CA . ASP A 1 102 ? -2.162 5.639 -7.246 1.00 94.50 102 ASP A CA 1
ATOM 779 C C . ASP A 1 102 ? -2.448 5.338 -5.779 1.00 94.50 102 ASP A C 1
ATOM 781 O O . ASP A 1 102 ? -3.020 6.170 -5.077 1.00 94.50 102 ASP A O 1
ATOM 785 N N . MET A 1 103 ? -1.943 4.219 -5.262 1.00 95.19 103 MET A N 1
ATOM 786 C CA . MET A 1 103 ? -2.147 3.883 -3.854 1.00 95.19 103 MET A CA 1
ATOM 787 C C . MET A 1 103 ? -1.540 4.933 -2.905 1.00 95.19 103 MET A C 1
ATOM 789 O O . MET A 1 103 ? -2.044 5.168 -1.802 1.00 95.19 103 MET A O 1
ATOM 793 N N . ALA A 1 104 ? -0.436 5.568 -3.312 1.00 95.44 104 ALA A N 1
ATOM 794 C CA . ALA A 1 104 ? 0.254 6.572 -2.513 1.00 95.44 104 ALA A CA 1
ATOM 795 C C . ALA A 1 104 ? -0.400 7.960 -2.577 1.00 95.44 104 ALA A C 1
ATOM 797 O O . ALA A 1 104 ? -0.368 8.675 -1.571 1.00 95.44 104 ALA A O 1
ATOM 798 N N . TYR A 1 105 ? -0.937 8.370 -3.730 1.00 94.19 105 TYR A N 1
ATOM 799 C CA . TYR A 1 105 ? -1.309 9.768 -3.986 1.00 94.19 105 TYR A CA 1
ATOM 800 C C . TYR A 1 105 ? -2.741 9.978 -4.482 1.00 94.19 105 TYR A C 1
ATOM 802 O O . TYR A 1 105 ? -3.244 11.097 -4.341 1.00 94.19 105 TYR A O 1
ATOM 810 N N . SER A 1 106 ? -3.396 8.959 -5.036 1.00 90.31 106 SER A N 1
ATOM 811 C CA . SER A 1 106 ? -4.778 9.064 -5.505 1.00 90.31 106 SER A CA 1
ATOM 812 C C . SER A 1 106 ? -5.759 9.091 -4.326 1.00 90.31 106 SER A C 1
ATOM 814 O O . SER A 1 106 ? -5.542 8.521 -3.251 1.00 90.31 106 SER A O 1
ATOM 816 N N . ASP A 1 107 ? -6.845 9.845 -4.496 1.00 81.81 107 ASP A N 1
ATOM 817 C CA . ASP A 1 107 ? -7.811 10.086 -3.428 1.00 81.81 107 ASP A CA 1
ATOM 818 C C . ASP A 1 107 ? -8.615 8.819 -3.099 1.00 81.81 107 ASP A C 1
ATOM 820 O O . ASP A 1 107 ? -9.173 8.165 -3.975 1.00 81.81 107 ASP A O 1
ATOM 824 N N . GLY A 1 108 ? -8.762 8.528 -1.803 1.00 83.44 108 GLY A N 1
ATOM 825 C CA . GLY A 1 108 ? -9.674 7.499 -1.288 1.00 83.44 108 GLY A CA 1
ATOM 826 C C . GLY A 1 108 ? -8.999 6.212 -0.818 1.00 83.44 108 GLY A C 1
ATOM 827 O O . GLY A 1 108 ? -9.468 5.634 0.161 1.00 83.44 108 GLY A O 1
ATOM 828 N N . GLN A 1 109 ? -7.859 5.835 -1.401 1.00 87.62 109 GLN A N 1
ATOM 829 C CA . GLN A 1 109 ? -7.150 4.593 -1.073 1.00 87.62 109 GLN A CA 1
ATOM 830 C C . GLN A 1 109 ? -6.810 4.486 0.423 1.00 87.62 109 GLN A C 1
ATOM 832 O O . GLN A 1 109 ? -7.295 3.616 1.147 1.00 87.62 109 GLN A O 1
ATOM 837 N N . LEU A 1 110 ? -6.070 5.476 0.939 1.00 94.81 110 LEU A N 1
ATOM 838 C CA . LEU A 1 110 ? -5.695 5.544 2.354 1.00 94.81 110 LEU A CA 1
ATOM 839 C C . LEU A 1 110 ? -6.914 5.668 3.282 1.00 94.81 110 LEU A C 1
ATOM 841 O O . LEU A 1 110 ? -6.864 5.222 4.429 1.00 94.81 110 LEU A O 1
ATOM 845 N N . ASP A 1 111 ? -8.004 6.286 2.817 1.00 95.62 111 ASP A N 1
ATOM 846 C CA . ASP A 1 111 ? -9.253 6.382 3.576 1.00 95.62 111 ASP A CA 1
ATOM 847 C C . ASP A 1 111 ? -9.943 5.017 3.704 1.00 95.62 111 ASP A C 1
ATOM 849 O O . ASP A 1 111 ? -10.517 4.720 4.760 1.00 95.62 111 ASP A O 1
ATOM 853 N N . ASP A 1 112 ? -9.876 4.177 2.675 1.00 96.19 112 ASP A N 1
ATOM 854 C CA . ASP A 1 112 ? -10.412 2.822 2.715 1.00 96.19 112 ASP A CA 1
ATOM 855 C C . ASP A 1 112 ? -9.504 1.862 3.484 1.00 96.19 112 ASP A C 1
ATOM 857 O O . ASP A 1 112 ? -10.023 1.126 4.331 1.00 96.19 112 ASP A O 1
ATOM 861 N N . PHE A 1 113 ? -8.180 1.978 3.360 1.00 97.44 113 PHE A N 1
ATOM 862 C CA . PHE A 1 113 ? -7.235 1.308 4.257 1.00 97.44 113 PHE A CA 1
ATOM 863 C C . PHE A 1 113 ? -7.523 1.637 5.731 1.00 97.44 113 PHE A C 1
ATOM 865 O O . PHE A 1 113 ? -7.757 0.747 6.554 1.00 97.44 113 PHE A O 1
ATOM 872 N N . ALA A 1 114 ? -7.597 2.927 6.084 1.00 97.75 114 ALA A N 1
ATOM 873 C CA . ALA A 1 114 ? -7.882 3.352 7.455 1.00 97.75 114 ALA A CA 1
ATOM 874 C C . ALA A 1 114 ? -9.254 2.849 7.938 1.00 97.75 114 ALA A C 1
ATOM 876 O O . ALA A 1 114 ? -9.412 2.434 9.087 1.00 97.75 114 ALA A O 1
ATOM 877 N N . ARG A 1 115 ? -10.255 2.799 7.051 1.00 97.69 115 ARG A N 1
ATOM 878 C CA . ARG A 1 115 ? -11.563 2.203 7.350 1.00 97.69 115 ARG A CA 1
ATOM 879 C C . ARG A 1 115 ? -11.460 0.706 7.673 1.00 97.69 115 ARG A C 1
ATOM 881 O O . ARG A 1 115 ? -12.224 0.250 8.531 1.00 97.69 115 ARG A O 1
ATOM 888 N N . ARG A 1 116 ? -10.578 -0.055 7.009 1.00 97.88 116 ARG A N 1
ATOM 889 C CA . ARG A 1 116 ? -10.306 -1.469 7.339 1.00 97.88 116 ARG A CA 1
ATOM 890 C C . ARG A 1 116 ? -9.644 -1.598 8.704 1.00 97.88 116 ARG A C 1
ATOM 892 O O . ARG A 1 116 ? -10.160 -2.350 9.527 1.00 97.88 116 ARG A O 1
ATOM 899 N N . VAL A 1 117 ? -8.632 -0.779 9.004 1.00 97.56 117 VAL A N 1
ATOM 900 C CA . VAL A 1 117 ? -8.010 -0.711 10.344 1.00 97.56 117 VAL A CA 1
ATOM 901 C C . VAL A 1 117 ? -9.068 -0.476 11.421 1.00 97.56 117 VAL A C 1
ATOM 903 O O . VAL A 1 117 ? -9.200 -1.263 12.354 1.00 97.56 117 VAL A O 1
ATOM 906 N N . GLU A 1 118 ? -9.913 0.542 11.263 1.00 96.88 118 GLU A N 1
ATOM 907 C CA . GLU A 1 118 ? -11.007 0.801 12.201 1.00 96.88 118 GLU A CA 1
ATOM 908 C C . GLU A 1 118 ? -11.999 -0.367 12.309 1.00 96.88 118 GLU A C 1
ATOM 910 O O . GLU A 1 118 ? -12.633 -0.535 13.350 1.00 96.88 118 GLU A O 1
ATOM 915 N N . LYS A 1 119 ? -12.229 -1.127 11.229 1.00 95.62 119 LYS A N 1
ATOM 916 C CA . LYS A 1 119 ? -13.142 -2.279 11.234 1.00 95.62 119 LYS A CA 1
ATOM 917 C C . LYS A 1 119 ? -12.579 -3.429 12.045 1.00 95.62 119 LYS A C 1
ATOM 919 O O . LYS A 1 119 ? -13.322 -3.941 12.878 1.00 95.62 119 LYS A O 1
ATOM 924 N N . VAL A 1 120 ? -11.302 -3.739 11.859 1.00 94.81 120 VAL A N 1
ATOM 925 C CA . VAL A 1 120 ? -10.585 -4.737 12.654 1.00 94.81 120 VAL A CA 1
ATOM 926 C C . VAL A 1 120 ? -10.586 -4.332 14.127 1.00 94.81 120 VAL A C 1
ATOM 928 O O . VAL A 1 120 ? -11.071 -5.074 14.968 1.00 94.81 120 VAL A O 1
ATOM 931 N N . LEU A 1 121 ? -10.202 -3.099 14.460 1.00 93.94 121 LEU A N 1
ATOM 932 C CA . LEU A 1 121 ? -10.118 -2.677 15.866 1.00 93.94 121 LEU A CA 1
ATOM 933 C C . LEU A 1 121 ? -11.471 -2.647 16.590 1.00 93.94 121 LEU A C 1
ATOM 935 O O . LEU A 1 121 ? -11.528 -2.786 17.811 1.00 93.94 121 LEU A O 1
ATOM 939 N N . ARG A 1 122 ? -12.585 -2.505 15.860 1.00 92.06 122 ARG A N 1
ATOM 940 C CA . ARG A 1 122 ? -13.931 -2.610 16.448 1.00 92.06 122 ARG A CA 1
ATOM 941 C C . ARG A 1 122 ? -14.262 -4.009 16.960 1.00 92.06 122 ARG A C 1
ATOM 943 O O . ARG A 1 122 ? -15.174 -4.118 17.773 1.00 92.06 122 ARG A O 1
ATOM 950 N N . THR A 1 123 ? -13.569 -5.048 16.501 1.00 88.69 123 THR A N 1
ATOM 951 C CA . THR A 1 123 ? -13.740 -6.414 17.018 1.00 88.69 123 THR A CA 1
ATOM 952 C C . THR A 1 123 ? -12.901 -6.668 18.274 1.00 88.69 123 THR A C 1
ATOM 954 O O . THR A 1 123 ? -12.999 -7.742 18.858 1.00 88.69 123 THR A O 1
ATOM 957 N N . GLY A 1 124 ? -12.096 -5.691 18.714 1.00 87.06 124 GLY A N 1
ATOM 958 C CA . GLY A 1 124 ? -11.181 -5.843 19.846 1.00 87.06 124 GLY A CA 1
ATOM 959 C C . GLY A 1 124 ? -9.900 -6.611 19.509 1.00 87.06 124 GLY A C 1
ATOM 960 O O . GLY A 1 124 ? -9.172 -6.982 20.423 1.00 87.06 124 GLY A O 1
ATOM 961 N N . VAL A 1 125 ? -9.621 -6.840 18.222 1.00 89.56 125 VAL A N 1
ATOM 962 C CA . VAL A 1 125 ? -8.433 -7.553 17.734 1.00 89.56 125 VAL A CA 1
ATOM 963 C C . VAL A 1 125 ? -7.450 -6.566 17.106 1.00 89.56 125 VAL A C 1
ATOM 965 O O . VAL A 1 125 ? -7.856 -5.671 16.367 1.00 89.56 125 VAL A O 1
ATOM 968 N N . GLU A 1 126 ? -6.154 -6.737 17.371 1.00 92.81 126 GLU A N 1
ATOM 969 C CA . GLU A 1 126 ? -5.095 -6.031 16.638 1.00 92.81 126 GLU A CA 1
ATOM 970 C C . GLU A 1 126 ? -4.707 -6.806 15.371 1.00 92.81 126 GLU A C 1
ATOM 972 O O . GLU A 1 126 ? -4.560 -8.032 15.426 1.00 92.81 126 GLU A O 1
ATOM 977 N N . PRO A 1 127 ? -4.493 -6.122 14.233 1.00 96.06 127 PRO A N 1
ATOM 978 C CA . PRO A 1 127 ? -3.981 -6.777 13.039 1.00 96.06 127 PRO A CA 1
ATOM 979 C C . PRO A 1 127 ? -2.553 -7.282 13.273 1.00 96.06 127 PRO A C 1
ATOM 981 O O . PRO A 1 127 ? -1.700 -6.579 13.820 1.00 96.06 127 PRO A O 1
ATOM 984 N N . ARG A 1 128 ? -2.273 -8.500 12.808 1.00 96.75 128 ARG A N 1
ATOM 985 C CA . ARG A 1 128 ? -0.954 -9.134 12.918 1.00 96.75 128 ARG A CA 1
ATOM 986 C C . ARG A 1 128 ? 0.065 -8.491 11.979 1.00 96.75 128 ARG A C 1
ATOM 988 O O . ARG A 1 128 ? 1.233 -8.355 12.340 1.00 96.75 128 ARG A O 1
ATOM 995 N N . ALA A 1 129 ? -0.377 -8.128 10.779 1.00 98.06 129 ALA A N 1
ATOM 996 C CA . ALA A 1 129 ? 0.422 -7.444 9.777 1.00 98.06 129 ALA A CA 1
ATOM 997 C C . ALA A 1 129 ? -0.475 -6.674 8.800 1.00 98.06 129 ALA A C 1
ATOM 999 O O . ALA A 1 129 ? -1.667 -6.961 8.661 1.00 98.06 129 ALA A O 1
ATOM 1000 N N . VAL A 1 130 ? 0.135 -5.717 8.109 1.00 98.38 130 VAL A N 1
ATOM 1001 C CA . VAL A 1 130 ? -0.392 -5.137 6.877 1.00 98.38 130 VAL A CA 1
ATOM 1002 C C . VAL A 1 130 ? 0.302 -5.818 5.703 1.00 98.38 130 VAL A C 1
ATOM 1004 O O . VAL A 1 130 ? 1.528 -5.931 5.702 1.00 98.38 130 VAL A O 1
ATOM 1007 N N . LEU A 1 131 ? -0.464 -6.264 4.716 1.00 98.00 131 LEU A N 1
ATOM 1008 C CA . LEU A 1 131 ? 0.053 -6.734 3.437 1.00 98.00 131 LEU A CA 1
ATOM 1009 C C . LEU A 1 131 ? 0.051 -5.570 2.447 1.00 98.00 131 LEU A C 1
ATOM 1011 O O . LEU A 1 131 ? -0.926 -4.826 2.388 1.00 98.00 131 LEU A O 1
ATOM 1015 N N . LEU A 1 132 ? 1.130 -5.426 1.680 1.00 97.12 132 LEU A N 1
ATOM 1016 C CA . LEU A 1 132 ? 1.238 -4.443 0.604 1.00 97.12 132 LEU A CA 1
ATOM 1017 C C . LEU A 1 132 ? 1.682 -5.128 -0.695 1.00 97.12 132 LEU A C 1
ATOM 1019 O O . LEU A 1 132 ? 2.754 -5.729 -0.716 1.00 97.12 13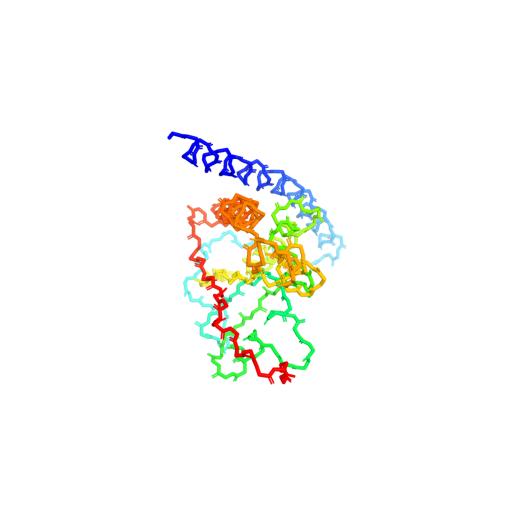2 LEU A O 1
ATOM 1023 N N . SER A 1 133 ? 0.898 -5.015 -1.767 1.00 94.81 133 SER A N 1
ATOM 1024 C CA . SER A 1 133 ? 1.271 -5.477 -3.117 1.00 94.81 133 SER A CA 1
ATOM 1025 C C . SER A 1 133 ? 1.176 -4.329 -4.109 1.00 94.81 133 SER A C 1
ATOM 1027 O O . SER A 1 133 ? 0.179 -3.623 -4.118 1.00 94.81 133 SER A O 1
ATOM 1029 N N . GLY A 1 134 ? 2.194 -4.123 -4.939 1.00 92.62 134 GLY A N 1
ATOM 1030 C CA . GLY A 1 134 ? 2.188 -3.037 -5.916 1.00 92.62 134 GLY A CA 1
ATOM 1031 C C . GLY A 1 134 ? 3.423 -3.024 -6.804 1.00 92.62 134 GLY A C 1
ATOM 1032 O O . GLY A 1 134 ? 4.480 -3.535 -6.431 1.00 92.62 134 GLY A O 1
ATOM 1033 N N . GLY A 1 135 ? 3.331 -2.391 -7.967 1.00 91.00 135 GLY A N 1
ATOM 1034 C CA . GLY A 1 135 ? 4.484 -2.138 -8.837 1.00 91.00 135 GLY A CA 1
ATOM 1035 C C . GLY A 1 135 ? 4.384 -2.807 -10.197 1.00 91.00 135 GLY A C 1
ATOM 1036 O O . GLY A 1 135 ? 5.035 -2.353 -11.130 1.00 91.00 135 GLY A O 1
ATOM 1037 N N . GLY A 1 136 ? 3.566 -3.856 -10.329 1.00 89.94 136 GLY A N 1
ATOM 1038 C CA . GLY A 1 136 ? 3.332 -4.524 -11.607 1.00 89.94 136 GLY A CA 1
ATOM 1039 C C . GLY A 1 136 ? 2.679 -3.582 -12.611 1.00 89.94 136 GLY A C 1
ATOM 1040 O O . GLY A 1 136 ? 3.221 -3.389 -13.692 1.00 89.94 136 GLY A O 1
ATOM 1041 N N . ASN A 1 137 ? 1.582 -2.926 -12.225 1.00 91.62 137 ASN A N 1
ATOM 1042 C CA . ASN A 1 137 ? 0.864 -1.974 -13.086 1.00 91.62 137 ASN A CA 1
ATOM 1043 C C . ASN A 1 137 ? 1.687 -0.716 -13.417 1.00 91.62 137 ASN A C 1
ATOM 1045 O O . ASN A 1 137 ? 1.392 -0.024 -14.382 1.00 91.62 137 ASN A O 1
ATOM 1049 N N . ASP A 1 138 ? 2.739 -0.417 -12.648 1.00 92.12 138 ASP A N 1
ATOM 1050 C CA . ASP A 1 138 ? 3.643 0.700 -12.930 1.00 92.12 138 ASP A CA 1
ATOM 1051 C C . ASP A 1 138 ? 4.608 0.410 -14.102 1.00 92.12 138 ASP A C 1
ATOM 1053 O O . ASP A 1 138 ? 5.256 1.333 -14.606 1.00 92.12 138 ASP A O 1
ATOM 1057 N N . VAL A 1 139 ? 4.762 -0.861 -14.506 1.00 90.56 139 VAL A N 1
ATOM 1058 C CA . VAL A 1 139 ? 5.754 -1.291 -15.513 1.00 90.56 139 VAL A CA 1
ATOM 1059 C C . VAL A 1 139 ? 5.228 -2.259 -16.568 1.00 90.56 139 VAL A C 1
ATOM 1061 O O . VAL A 1 139 ? 5.786 -2.302 -17.660 1.00 90.56 139 VAL A O 1
ATOM 1064 N N . ALA A 1 140 ? 4.235 -3.082 -16.246 1.00 85.88 140 ALA A N 1
ATOM 1065 C CA . ALA A 1 140 ? 3.691 -4.107 -17.123 1.00 85.88 140 ALA A CA 1
ATOM 1066 C C . ALA A 1 140 ? 2.531 -3.542 -17.946 1.00 85.88 140 ALA A C 1
ATOM 1068 O O . ALA A 1 140 ? 1.764 -2.730 -17.448 1.00 85.88 140 ALA A O 1
ATOM 1069 N N . GLY A 1 141 ? 2.383 -4.013 -19.187 1.00 86.44 141 GLY A N 1
ATOM 1070 C CA . GLY A 1 141 ? 1.390 -3.491 -20.128 1.00 86.44 141 GLY A CA 1
ATOM 1071 C C . GLY A 1 141 ? 2.004 -2.521 -21.134 1.00 86.44 141 GLY A C 1
ATOM 1072 O O . GLY A 1 141 ? 3.154 -2.696 -21.555 1.00 86.44 141 GLY A O 1
ATOM 1073 N N . ASP A 1 142 ? 1.239 -1.507 -21.529 1.00 89.25 142 ASP A N 1
ATOM 1074 C CA . ASP A 1 142 ? 1.679 -0.491 -22.494 1.00 89.25 142 ASP A CA 1
ATOM 1075 C C . ASP A 1 142 ? 2.814 0.377 -21.914 1.00 89.25 142 ASP A C 1
ATOM 1077 O O . ASP A 1 142 ? 3.692 0.857 -22.638 1.00 89.25 142 ASP A O 1
ATOM 1081 N N . GLU A 1 143 ? 2.861 0.494 -20.588 1.00 90.62 143 GLU A N 1
ATOM 1082 C CA . GLU A 1 143 ? 3.902 1.128 -19.783 1.00 90.62 143 GLU A CA 1
ATOM 1083 C C . GLU A 1 143 ? 5.275 0.488 -20.017 1.00 90.62 143 GLU A C 1
ATOM 1085 O O . GLU A 1 143 ? 6.300 1.168 -19.951 1.00 90.62 143 GLU A O 1
ATOM 1090 N N . PHE A 1 144 ? 5.331 -0.799 -20.364 1.00 90.75 144 PHE A N 1
ATOM 1091 C CA . PHE A 1 144 ? 6.602 -1.472 -20.615 1.00 90.75 144 PHE A CA 1
ATOM 1092 C C . PHE A 1 144 ? 7.297 -0.926 -21.866 1.00 90.75 144 PHE A C 1
ATOM 1094 O O . PHE A 1 144 ? 8.527 -0.842 -21.922 1.00 90.75 144 PHE A O 1
ATOM 1101 N N . ALA A 1 145 ? 6.523 -0.513 -22.874 1.00 91.75 145 ALA A N 1
ATOM 1102 C CA . ALA A 1 145 ? 7.060 -0.090 -24.161 1.00 91.75 145 ALA A CA 1
ATOM 1103 C C . ALA A 1 145 ? 7.968 1.141 -24.033 1.00 91.75 145 ALA A C 1
ATOM 1105 O O . ALA A 1 145 ? 8.999 1.211 -24.702 1.00 91.75 145 ALA A O 1
ATOM 1106 N N . MET A 1 146 ? 7.647 2.085 -23.137 1.00 92.19 146 MET A N 1
ATOM 1107 C CA . MET A 1 146 ? 8.490 3.272 -22.926 1.00 92.19 146 MET A CA 1
ATOM 1108 C C . MET A 1 146 ? 9.824 2.956 -22.241 1.00 92.19 146 MET A C 1
ATOM 1110 O O . MET A 1 146 ? 10.757 3.755 -22.318 1.00 92.19 146 MET A O 1
ATOM 1114 N N . LEU A 1 147 ? 9.942 1.794 -21.590 1.00 94.44 147 LEU A N 1
ATOM 1115 C CA . LEU A 1 147 ? 11.190 1.340 -20.975 1.00 94.44 147 LEU A CA 1
ATOM 1116 C C . LEU A 1 147 ? 12.189 0.819 -22.013 1.00 94.44 147 LEU A C 1
ATOM 1118 O O . LEU A 1 147 ? 13.347 0.568 -21.673 1.00 94.44 147 LEU A O 1
ATOM 1122 N N . LEU A 1 148 ? 11.768 0.657 -23.270 1.00 94.81 148 LEU A N 1
ATOM 1123 C CA . LEU A 1 148 ? 12.562 0.086 -24.346 1.00 94.81 148 LEU A CA 1
ATOM 1124 C C . LEU A 1 148 ? 12.855 1.120 -25.433 1.00 94.81 148 LEU A C 1
ATOM 1126 O O . LEU A 1 148 ? 11.987 1.846 -25.909 1.00 94.81 148 LEU A O 1
ATOM 1130 N N . ASN A 1 149 ? 14.099 1.134 -25.893 1.00 96.50 149 ASN A N 1
ATOM 1131 C CA . ASN A 1 149 ? 14.459 1.763 -27.152 1.00 96.50 149 ASN A CA 1
ATOM 1132 C C . ASN A 1 149 ? 14.130 0.824 -28.317 1.00 96.50 149 ASN A C 1
ATOM 1134 O O . ASN A 1 149 ? 14.188 -0.401 -28.191 1.00 96.50 149 ASN A O 1
ATOM 1138 N N . HIS A 1 150 ? 13.863 1.405 -29.489 1.00 95.00 150 HIS A N 1
ATOM 1139 C CA . HIS A 1 150 ? 13.585 0.631 -30.696 1.00 95.00 150 HIS A CA 1
ATOM 1140 C C . HIS A 1 150 ? 14.727 -0.354 -31.001 1.00 95.00 150 HIS A C 1
ATOM 1142 O O . HIS A 1 150 ? 15.901 0.032 -30.998 1.00 95.00 150 HIS A O 1
ATOM 1148 N N . ALA A 1 151 ? 14.383 -1.606 -31.319 1.00 95.50 151 ALA A N 1
ATOM 1149 C CA . ALA A 1 151 ? 15.339 -2.709 -31.463 1.00 95.50 151 ALA A CA 1
ATOM 1150 C C . ALA A 1 151 ? 16.399 -2.493 -32.561 1.00 95.50 151 ALA A C 1
ATOM 1152 O O . ALA A 1 151 ? 17.492 -3.040 -32.482 1.00 95.50 151 ALA A O 1
ATOM 1153 N N . THR A 1 152 ? 16.090 -1.687 -33.580 1.00 96.88 152 THR A N 1
ATOM 1154 C CA . THR A 1 152 ? 17.019 -1.355 -34.680 1.00 96.88 152 THR A CA 1
ATOM 1155 C C . THR A 1 152 ? 17.778 -0.041 -34.479 1.00 96.88 152 THR A C 1
ATOM 1157 O O . THR A 1 152 ? 18.568 0.347 -35.338 1.00 96.88 152 THR A O 1
ATOM 1160 N N . SER A 1 153 ? 17.524 0.681 -33.382 1.00 96.44 153 SER A N 1
ATOM 1161 C CA . SER A 1 153 ? 18.246 1.921 -33.085 1.00 96.44 153 SER A CA 1
ATOM 1162 C C . SER A 1 153 ? 19.670 1.628 -32.605 1.00 96.44 153 SER A C 1
ATOM 1164 O O . SER A 1 153 ? 19.960 0.550 -32.089 1.00 96.44 153 SER A O 1
ATOM 1166 N N . SER A 1 154 ? 20.561 2.618 -32.695 1.00 96.69 154 SER A N 1
ATOM 1167 C CA . SER A 1 154 ? 21.926 2.522 -32.151 1.00 96.69 154 SER A CA 1
ATOM 1168 C C . SER A 1 154 ? 21.983 2.411 -30.620 1.00 96.69 154 SER A C 1
ATOM 1170 O O . SER A 1 154 ? 23.058 2.196 -30.066 1.00 96.69 154 SER A O 1
ATOM 1172 N N . ILE A 1 155 ? 20.841 2.559 -29.942 1.00 95.31 155 ILE A N 1
ATOM 1173 C CA . ILE A 1 155 ? 20.684 2.505 -28.484 1.00 95.31 155 ILE A CA 1
ATOM 1174 C C . ILE A 1 155 ? 19.670 1.430 -28.056 1.00 95.31 155 ILE A C 1
ATOM 1176 O O . ILE A 1 155 ? 19.043 1.567 -27.010 1.00 95.31 155 ILE A O 1
ATOM 1180 N N . ALA A 1 156 ? 19.469 0.393 -28.876 1.00 96.19 156 ALA A N 1
ATOM 1181 C CA . ALA A 1 156 ? 18.502 -0.681 -28.640 1.00 96.19 156 ALA A CA 1
ATOM 1182 C C . ALA A 1 156 ? 18.589 -1.312 -27.233 1.00 96.19 156 ALA A C 1
ATOM 1184 O O . ALA A 1 156 ? 19.648 -1.345 -26.606 1.00 96.19 156 ALA A O 1
ATOM 1185 N N . GLY A 1 157 ? 17.465 -1.866 -26.767 1.00 94.12 157 GLY A N 1
ATOM 1186 C CA . GLY A 1 157 ? 17.339 -2.474 -25.439 1.00 94.12 157 GLY A CA 1
ATOM 1187 C C . GLY A 1 157 ? 16.730 -1.518 -24.414 1.00 94.12 157 GLY A C 1
ATOM 1188 O O . GLY A 1 157 ? 15.997 -0.602 -24.780 1.00 94.12 157 GLY A O 1
ATOM 1189 N N . LEU A 1 158 ? 17.006 -1.741 -23.126 1.00 94.62 158 LEU A N 1
ATOM 1190 C CA . LEU A 1 158 ? 16.452 -0.921 -22.044 1.00 94.62 158 LEU A CA 1
ATOM 1191 C C . LEU A 1 158 ? 16.927 0.531 -22.137 1.00 94.62 158 LEU A C 1
ATOM 1193 O O . LEU A 1 158 ? 18.127 0.820 -22.173 1.00 94.62 158 LEU A O 1
ATOM 1197 N N . ASN A 1 159 ? 15.976 1.455 -22.079 1.00 96.38 159 ASN A N 1
ATOM 1198 C CA . ASN A 1 159 ? 16.257 2.866 -21.926 1.00 96.38 159 ASN A CA 1
ATOM 1199 C C . ASN A 1 159 ? 16.603 3.164 -20.459 1.00 96.38 159 ASN A C 1
ATOM 1201 O O . ASN A 1 159 ? 15.735 3.418 -19.626 1.00 96.38 159 ASN A O 1
ATOM 1205 N N . GLN A 1 160 ? 17.898 3.136 -20.142 1.00 95.44 160 GLN A N 1
ATOM 1206 C CA . GLN A 1 160 ? 18.372 3.234 -18.760 1.00 95.44 160 GLN A CA 1
ATOM 1207 C C . GLN A 1 160 ? 17.978 4.530 -18.047 1.00 95.44 160 GLN A C 1
ATOM 1209 O O . GLN A 1 160 ? 17.747 4.506 -16.838 1.00 95.44 160 GLN A O 1
ATOM 1214 N N . SER A 1 161 ? 17.883 5.661 -18.754 1.00 95.50 161 SER A N 1
ATOM 1215 C CA . SER A 1 161 ? 17.473 6.918 -18.119 1.00 95.50 161 SER A CA 1
ATOM 1216 C C . SER A 1 161 ? 15.993 6.892 -17.739 1.00 95.50 161 SER A C 1
ATOM 1218 O O . SER A 1 161 ? 15.655 7.323 -16.636 1.00 95.50 161 SER A O 1
ATOM 1220 N N . ILE A 1 162 ? 15.133 6.330 -18.595 1.00 95.19 162 ILE A N 1
ATOM 1221 C CA . ILE A 1 162 ? 13.703 6.159 -18.307 1.00 95.19 162 ILE A CA 1
ATOM 1222 C C . ILE A 1 162 ? 13.501 5.141 -17.181 1.00 95.19 162 ILE A C 1
ATOM 1224 O O . ILE A 1 162 ? 12.834 5.455 -16.198 1.00 95.19 162 ILE A O 1
ATOM 1228 N N . VAL A 1 163 ? 14.143 3.972 -17.263 1.00 94.81 163 VAL A N 1
ATOM 1229 C CA . VAL A 1 163 ? 14.076 2.934 -16.219 1.00 94.81 163 VAL A CA 1
ATOM 1230 C C . VAL A 1 163 ? 14.513 3.494 -14.865 1.00 94.81 163 VAL A C 1
ATOM 1232 O O . VAL A 1 163 ? 13.817 3.321 -13.868 1.00 94.81 163 VAL A O 1
ATOM 1235 N N . THR A 1 164 ? 15.622 4.238 -14.822 1.00 94.56 164 THR A N 1
ATOM 1236 C CA . THR A 1 164 ? 16.093 4.883 -13.585 1.00 94.56 164 THR A CA 1
ATOM 1237 C C . THR A 1 164 ? 15.111 5.949 -13.086 1.00 94.56 164 THR A C 1
ATOM 1239 O O . THR A 1 164 ? 14.917 6.098 -11.883 1.00 94.56 164 THR A O 1
ATOM 1242 N N . GLY A 1 165 ? 14.480 6.715 -13.977 1.00 94.25 165 GLY A N 1
ATOM 1243 C CA . GLY A 1 165 ? 13.462 7.694 -13.587 1.00 94.25 165 GLY A CA 1
ATOM 1244 C C . GLY A 1 165 ? 12.224 7.040 -12.966 1.00 94.25 165 GLY A C 1
ATOM 1245 O O . GLY A 1 165 ? 11.708 7.515 -11.957 1.00 94.25 165 GLY A O 1
ATOM 1246 N N . ILE A 1 166 ? 11.776 5.923 -13.532 1.00 93.50 166 ILE A N 1
ATOM 1247 C CA . ILE A 1 166 ? 10.566 5.229 -13.086 1.00 93.50 166 ILE A CA 1
ATOM 1248 C C . ILE A 1 166 ? 10.829 4.428 -11.807 1.00 93.50 166 ILE A C 1
ATOM 1250 O O . ILE A 1 166 ? 10.176 4.667 -10.794 1.00 93.50 166 ILE A O 1
ATOM 1254 N N . ILE A 1 167 ? 11.821 3.538 -11.809 1.00 91.62 167 ILE A N 1
ATOM 1255 C CA . ILE A 1 167 ? 12.067 2.605 -10.698 1.00 91.62 167 ILE A CA 1
ATOM 1256 C C . ILE A 1 167 ? 12.722 3.321 -9.515 1.00 91.62 167 ILE A C 1
ATOM 1258 O O . ILE A 1 167 ? 12.235 3.286 -8.386 1.00 91.62 167 ILE A O 1
ATOM 1262 N N . ASP A 1 168 ? 13.832 4.005 -9.783 1.00 92.00 168 ASP A N 1
ATOM 1263 C CA . ASP A 1 168 ? 14.732 4.549 -8.763 1.00 92.00 168 ASP A CA 1
ATOM 1264 C C . ASP A 1 168 ? 14.234 5.872 -8.158 1.00 92.00 168 ASP A C 1
ATOM 1266 O O . ASP A 1 168 ? 14.780 6.324 -7.142 1.00 92.00 168 ASP A O 1
ATOM 1270 N N . GLN A 1 169 ? 13.234 6.504 -8.785 1.00 92.88 169 GLN A N 1
ATOM 1271 C CA . GLN A 1 169 ? 12.654 7.775 -8.342 1.00 92.88 169 GLN A CA 1
ATOM 1272 C C . GLN A 1 169 ? 11.144 7.661 -8.128 1.00 92.88 169 GLN A C 1
ATOM 1274 O O . GLN A 1 169 ? 10.732 7.653 -6.974 1.00 92.88 169 GLN A O 1
ATOM 1279 N N . ARG A 1 170 ? 10.329 7.542 -9.187 1.00 93.69 170 ARG A N 1
ATOM 1280 C CA . ARG A 1 170 ? 8.854 7.611 -9.092 1.00 93.69 170 ARG A CA 1
ATOM 1281 C C . ARG A 1 170 ? 8.269 6.514 -8.196 1.00 93.69 170 ARG A C 1
ATOM 1283 O O . ARG A 1 170 ? 7.686 6.823 -7.160 1.00 93.69 170 ARG A O 1
ATOM 1290 N N . ILE A 1 171 ? 8.505 5.247 -8.535 1.00 94.06 171 ILE A N 1
ATOM 1291 C CA . ILE A 1 171 ? 7.995 4.090 -7.781 1.00 94.06 171 ILE A CA 1
ATOM 1292 C C . ILE A 1 171 ? 8.619 4.040 -6.385 1.00 94.06 171 ILE A C 1
ATOM 1294 O O . ILE A 1 171 ? 7.926 3.825 -5.392 1.00 94.06 171 ILE A O 1
ATOM 1298 N N . ARG A 1 172 ? 9.931 4.287 -6.276 1.00 94.62 172 ARG A N 1
ATOM 1299 C CA . ARG A 1 172 ? 10.618 4.321 -4.979 1.00 94.62 172 ARG A CA 1
ATOM 1300 C C . ARG A 1 172 ? 10.033 5.375 -4.037 1.00 94.62 172 ARG A C 1
ATOM 1302 O O . ARG A 1 172 ? 9.835 5.078 -2.858 1.00 94.62 172 ARG A O 1
ATOM 1309 N N . ASP A 1 173 ? 9.803 6.596 -4.513 1.00 96.19 173 ASP A N 1
ATOM 1310 C CA . ASP A 1 173 ? 9.255 7.669 -3.682 1.00 96.19 173 ASP A CA 1
ATOM 1311 C C . ASP A 1 173 ? 7.787 7.384 -3.321 1.00 96.19 173 ASP A C 1
ATOM 1313 O O . ASP A 1 173 ? 7.430 7.558 -2.154 1.00 96.19 173 ASP A O 1
ATOM 1317 N N . ALA A 1 174 ? 6.991 6.825 -4.242 1.00 96.31 174 ALA A N 1
ATOM 1318 C CA . ALA A 1 174 ? 5.633 6.352 -3.958 1.00 96.31 174 ALA A CA 1
ATOM 1319 C C . ALA A 1 174 ? 5.617 5.288 -2.845 1.00 96.31 174 ALA A C 1
ATOM 1321 O O . ALA A 1 174 ? 4.906 5.447 -1.850 1.00 96.31 174 ALA A O 1
ATOM 1322 N N . TYR A 1 175 ? 6.490 4.275 -2.929 1.00 96.69 175 TYR A N 1
ATOM 1323 C CA . TYR A 1 175 ? 6.661 3.260 -1.885 1.00 96.69 175 TYR A CA 1
ATOM 1324 C C . TYR A 1 175 ? 7.011 3.874 -0.528 1.00 96.69 175 TYR A C 1
ATOM 1326 O O . TYR A 1 175 ? 6.410 3.545 0.494 1.00 96.69 175 TYR A O 1
ATOM 1334 N N . VAL A 1 176 ? 7.980 4.791 -0.488 1.00 97.56 176 VAL A N 1
ATOM 1335 C CA . VAL A 1 176 ? 8.362 5.463 0.762 1.00 97.56 176 VAL A CA 1
ATOM 1336 C C . VAL A 1 176 ? 7.188 6.264 1.335 1.00 97.56 176 VAL A C 1
ATOM 1338 O O . VAL A 1 176 ? 6.974 6.252 2.551 1.00 97.56 176 VAL A O 1
ATOM 1341 N N . THR A 1 177 ? 6.425 6.947 0.481 1.00 98.12 177 THR A N 1
ATOM 1342 C CA . THR A 1 177 ? 5.240 7.703 0.885 1.00 98.12 177 THR A CA 1
ATOM 1343 C C . THR A 1 177 ? 4.162 6.794 1.470 1.00 98.12 177 THR A C 1
ATOM 1345 O O . THR A 1 177 ? 3.754 7.032 2.611 1.00 98.12 177 THR A O 1
ATOM 1348 N N . ILE A 1 178 ? 3.729 5.748 0.759 1.00 97.62 178 ILE A N 1
ATOM 1349 C CA . ILE A 1 178 ? 2.642 4.877 1.227 1.00 97.62 178 ILE A CA 1
ATOM 1350 C C . ILE A 1 178 ? 3.033 4.096 2.484 1.00 97.62 178 ILE A C 1
ATOM 1352 O O . ILE A 1 178 ? 2.264 4.057 3.443 1.00 97.62 178 ILE A O 1
ATOM 1356 N N . LEU A 1 179 ? 4.266 3.580 2.560 1.00 98.00 179 LEU A N 1
ATOM 1357 C CA . LEU A 1 179 ? 4.768 2.902 3.759 1.00 98.00 179 LEU A CA 1
ATOM 1358 C C . LEU A 1 179 ? 4.769 3.838 4.969 1.00 98.00 179 LEU A C 1
ATOM 1360 O O . LEU A 1 179 ? 4.389 3.438 6.074 1.00 98.00 179 LEU A O 1
ATOM 1364 N N . SER A 1 180 ? 5.161 5.102 4.772 1.00 98.44 180 SER A N 1
ATOM 1365 C CA . SER A 1 180 ? 5.084 6.106 5.831 1.00 98.44 180 SER A CA 1
ATOM 1366 C C . SER A 1 180 ? 3.637 6.408 6.219 1.00 98.44 180 SER A C 1
ATOM 1368 O O . SER A 1 180 ? 3.368 6.569 7.408 1.00 98.44 180 SER A O 1
ATOM 1370 N N . ALA A 1 181 ? 2.714 6.498 5.261 1.00 98.44 181 ALA A N 1
ATOM 1371 C CA . ALA A 1 181 ? 1.313 6.796 5.538 1.00 98.44 181 ALA A CA 1
ATOM 1372 C C . ALA A 1 181 ? 0.634 5.664 6.327 1.00 98.44 181 ALA A C 1
ATOM 1374 O O . ALA A 1 181 ? 0.088 5.915 7.402 1.00 98.44 181 ALA A O 1
ATOM 1375 N N . ILE A 1 182 ? 0.755 4.418 5.855 1.00 98.38 182 ILE A N 1
ATOM 1376 C CA . ILE A 1 182 ? 0.259 3.209 6.533 1.00 98.38 182 ILE A CA 1
ATOM 1377 C C . ILE A 1 182 ? 0.809 3.133 7.959 1.00 98.38 182 ILE A C 1
ATOM 1379 O O . ILE A 1 182 ? 0.056 2.947 8.915 1.00 98.38 182 ILE A O 1
ATOM 1383 N N . THR A 1 183 ? 2.119 3.343 8.121 1.00 98.62 183 THR A N 1
ATOM 1384 C CA . THR A 1 183 ? 2.770 3.305 9.437 1.00 98.62 183 THR A CA 1
ATOM 1385 C C . THR A 1 183 ? 2.163 4.322 10.403 1.00 98.62 183 THR A C 1
ATOM 1387 O O . THR A 1 183 ? 1.900 3.987 11.559 1.00 98.62 183 THR A O 1
ATOM 1390 N N . GLU A 1 184 ? 1.953 5.565 9.965 1.00 98.56 184 GLU A N 1
ATOM 1391 C CA . GLU A 1 184 ? 1.399 6.605 10.835 1.00 98.56 184 GLU A CA 1
ATOM 1392 C C . GLU A 1 184 ? -0.096 6.411 11.113 1.00 98.56 184 GLU A C 1
ATOM 1394 O O . GLU A 1 184 ? -0.524 6.663 12.238 1.00 98.56 184 GLU A O 1
ATOM 1399 N N . ILE A 1 185 ? -0.876 5.900 10.154 1.00 98.50 185 ILE A N 1
ATOM 1400 C CA . ILE A 1 185 ? -2.277 5.511 10.383 1.00 98.50 185 ILE A CA 1
ATOM 1401 C C . ILE A 1 185 ? -2.344 4.429 11.467 1.00 98.50 185 ILE A C 1
ATOM 1403 O O . ILE A 1 185 ? -3.058 4.593 12.457 1.00 98.50 185 ILE A O 1
ATOM 1407 N N . CYS A 1 186 ? -1.553 3.360 11.338 1.00 98.25 186 CYS A N 1
ATOM 1408 C CA . CYS A 1 186 ? -1.505 2.289 12.333 1.00 98.25 186 CYS A CA 1
ATOM 1409 C C . CYS A 1 186 ? -1.084 2.813 13.713 1.00 98.25 186 CYS A C 1
ATOM 1411 O O . CYS A 1 186 ? -1.768 2.547 14.700 1.00 98.25 186 CYS A O 1
ATOM 1413 N N . LYS A 1 187 ? -0.023 3.628 13.795 1.00 98.12 187 LYS A N 1
ATOM 1414 C CA . LYS A 1 187 ? 0.415 4.241 15.062 1.00 98.12 187 LYS A CA 1
ATOM 1415 C C . LYS A 1 187 ? -0.650 5.126 15.697 1.00 98.12 187 LYS A C 1
ATOM 1417 O O . LYS A 1 187 ? -0.776 5.116 16.916 1.00 98.12 187 LYS A O 1
ATOM 1422 N N . ALA A 1 188 ? -1.400 5.890 14.907 1.00 97.69 188 ALA A N 1
ATOM 1423 C CA . ALA A 1 188 ? -2.453 6.753 15.433 1.00 97.69 188 ALA A CA 1
ATOM 1424 C C . ALA A 1 188 ? -3.587 5.953 16.092 1.00 97.69 188 ALA A C 1
ATOM 1426 O O . ALA A 1 188 ? -4.195 6.434 17.046 1.00 97.69 188 ALA A O 1
ATOM 1427 N N . HIS A 1 189 ? -3.852 4.737 15.610 1.00 95.56 189 HIS A N 1
ATOM 1428 C CA . HIS A 1 189 ? -4.886 3.864 16.159 1.00 95.56 189 HIS A CA 1
ATOM 1429 C C . HIS A 1 189 ? -4.397 2.940 17.288 1.00 95.56 189 HIS A C 1
ATOM 1431 O O . HIS A 1 189 ? -5.139 2.716 18.240 1.00 95.56 189 HIS A O 1
ATOM 1437 N N . LEU A 1 190 ? -3.175 2.409 17.185 1.00 95.75 190 LEU A N 1
ATOM 1438 C CA . LEU A 1 190 ? -2.637 1.353 18.061 1.00 95.75 190 LEU A CA 1
ATOM 1439 C C . LEU A 1 190 ? -1.553 1.846 19.034 1.00 95.75 190 LEU A C 1
ATOM 1441 O O . LEU A 1 190 ? -1.169 1.143 19.962 1.00 95.75 190 LEU A O 1
ATOM 1445 N N . GLY A 1 191 ? -1.004 3.043 18.823 1.00 96.56 191 GLY A N 1
ATOM 1446 C CA . GLY A 1 191 ? 0.134 3.568 19.586 1.00 96.56 191 GLY A CA 1
ATOM 1447 C C . GLY A 1 191 ? 1.498 2.991 19.180 1.00 96.56 191 GLY A C 1
ATOM 1448 O O . GLY A 1 191 ? 2.528 3.459 19.665 1.00 96.56 191 GLY A O 1
ATOM 1449 N N . HIS A 1 192 ? 1.540 2.021 18.265 1.00 95.75 192 HIS A N 1
ATOM 1450 C CA . HIS A 1 192 ? 2.765 1.415 17.740 1.00 95.75 192 HIS A CA 1
ATOM 1451 C C . HIS A 1 192 ? 2.619 1.067 16.247 1.00 95.75 192 HIS A C 1
ATOM 1453 O O . HIS A 1 192 ? 1.499 0.994 15.737 1.00 95.75 192 HIS A O 1
ATOM 1459 N N . PRO A 1 193 ? 3.728 0.882 15.503 1.00 96.31 193 PRO A N 1
ATOM 1460 C CA . PRO A 1 193 ? 3.646 0.399 14.130 1.00 96.31 193 PRO A CA 1
ATOM 1461 C C . PRO A 1 193 ? 3.155 -1.053 14.085 1.00 96.31 193 PRO A C 1
ATOM 1463 O O . PRO A 1 193 ? 3.443 -1.847 14.984 1.00 96.31 193 PRO A O 1
ATOM 1466 N N . VAL A 1 194 ? 2.457 -1.395 13.005 1.00 97.44 194 VAL A N 1
ATOM 1467 C CA . VAL A 1 194 ? 2.122 -2.776 12.631 1.00 97.44 194 VAL A CA 1
ATOM 1468 C C . VAL A 1 194 ? 3.149 -3.233 11.589 1.00 97.44 194 VAL A C 1
ATOM 1470 O O . VAL A 1 194 ? 3.501 -2.425 10.725 1.00 97.44 194 VAL A O 1
ATOM 1473 N N . PRO A 1 195 ? 3.664 -4.476 11.649 1.00 98.19 195 PRO A N 1
ATOM 1474 C CA . PRO A 1 195 ? 4.564 -4.994 10.622 1.00 98.19 195 PRO A CA 1
ATOM 1475 C C . PRO A 1 195 ? 3.935 -4.905 9.229 1.00 98.19 195 PRO A C 1
ATOM 1477 O O . PRO A 1 195 ? 2.778 -5.279 9.056 1.00 98.19 195 PRO A O 1
ATOM 1480 N N . ILE A 1 196 ? 4.701 -4.435 8.243 1.00 98.19 196 ILE A N 1
ATOM 1481 C CA . ILE A 1 196 ? 4.281 -4.406 6.839 1.00 98.19 196 ILE A CA 1
ATOM 1482 C C . ILE A 1 196 ? 5.040 -5.506 6.099 1.00 98.19 196 ILE A C 1
ATOM 1484 O O . ILE A 1 196 ? 6.273 -5.517 6.111 1.00 98.19 196 ILE A O 1
ATOM 1488 N N . VAL A 1 197 ? 4.308 -6.422 5.472 1.00 97.12 197 VAL A N 1
ATOM 1489 C CA . VAL A 1 197 ? 4.845 -7.469 4.598 1.00 97.12 197 VAL A CA 1
ATOM 1490 C C . VAL A 1 197 ? 4.560 -7.062 3.162 1.00 97.12 197 VAL A C 1
ATOM 1492 O O . VAL A 1 197 ? 3.408 -6.862 2.787 1.00 97.12 197 VAL A O 1
ATOM 1495 N N . ILE A 1 198 ? 5.619 -6.912 2.372 1.00 94.00 198 ILE A N 1
ATOM 1496 C CA . ILE A 1 198 ? 5.515 -6.486 0.977 1.00 94.00 198 ILE A CA 1
ATOM 1497 C C . ILE A 1 198 ? 5.584 -7.724 0.088 1.00 94.00 198 ILE A C 1
ATOM 1499 O O . ILE A 1 198 ? 6.525 -8.512 0.202 1.00 94.00 198 ILE A O 1
ATOM 1503 N N . HIS A 1 199 ? 4.602 -7.880 -0.794 1.00 87.44 199 HIS A N 1
ATOM 1504 C CA . HIS A 1 199 ? 4.642 -8.859 -1.869 1.00 87.44 199 HIS A CA 1
ATOM 1505 C C . HIS A 1 199 ? 5.636 -8.385 -2.938 1.00 87.44 199 HIS A C 1
ATOM 1507 O O . HIS A 1 199 ? 5.479 -7.316 -3.526 1.00 87.44 199 HIS A O 1
ATOM 1513 N N . GLY A 1 200 ? 6.701 -9.162 -3.135 1.00 76.62 200 GLY A N 1
ATOM 1514 C CA . GLY A 1 200 ? 7.685 -8.927 -4.185 1.00 76.62 200 GLY A CA 1
ATOM 1515 C C . GLY A 1 200 ? 7.315 -9.686 -5.453 1.00 76.62 200 GLY A C 1
ATOM 1516 O O . GLY A 1 200 ? 6.844 -10.815 -5.381 1.00 76.62 200 GLY A O 1
ATOM 1517 N N . TYR A 1 201 ? 7.577 -9.078 -6.604 1.00 76.00 201 TYR A N 1
ATOM 1518 C CA . TYR A 1 201 ? 7.451 -9.737 -7.898 1.00 76.00 201 TYR A CA 1
ATOM 1519 C C . TYR A 1 201 ? 8.681 -10.611 -8.172 1.00 76.00 201 TYR A C 1
ATOM 1521 O O . TYR A 1 201 ? 9.808 -10.205 -7.876 1.00 76.00 201 TYR A O 1
ATOM 1529 N N . ASP A 1 202 ? 8.464 -11.797 -8.741 1.00 72.94 202 ASP A N 1
ATOM 1530 C CA . ASP A 1 202 ? 9.545 -12.676 -9.201 1.00 72.94 202 ASP A CA 1
ATOM 1531 C C . ASP A 1 202 ? 9.994 -12.307 -10.629 1.00 72.94 202 ASP A C 1
ATOM 1533 O O . ASP A 1 202 ? 9.389 -11.470 -11.307 1.00 72.94 202 ASP A O 1
ATOM 1537 N N . TYR A 1 203 ? 11.078 -12.921 -11.099 1.00 74.94 203 TYR A N 1
ATOM 1538 C CA . TYR A 1 203 ? 11.582 -12.735 -12.452 1.00 74.94 203 TYR A CA 1
ATOM 1539 C C . TYR A 1 203 ? 10.581 -13.282 -13.478 1.00 74.94 203 TYR A C 1
ATOM 1541 O O . TYR A 1 203 ? 10.261 -14.474 -13.439 1.00 74.94 203 TYR A O 1
ATOM 1549 N N . PRO A 1 204 ? 10.120 -12.464 -14.443 1.00 70.19 204 PRO A N 1
ATOM 1550 C CA . PRO A 1 204 ? 9.251 -12.967 -15.494 1.00 70.19 204 PRO A CA 1
ATOM 1551 C C . PRO A 1 204 ? 10.005 -13.997 -16.340 1.00 70.19 204 PRO A C 1
ATOM 1553 O O . PRO A 1 204 ? 11.181 -13.810 -16.662 1.00 70.19 204 PRO A O 1
ATOM 1556 N N . VAL A 1 205 ? 9.318 -15.067 -16.743 1.00 78.25 205 VAL A N 1
ATOM 1557 C CA . VAL A 1 205 ? 9.836 -16.019 -17.732 1.00 78.25 205 VAL A CA 1
ATOM 1558 C C . VAL A 1 205 ? 9.453 -15.492 -19.120 1.00 78.25 205 VAL A C 1
ATOM 1560 O O . VAL A 1 205 ? 8.269 -15.478 -19.452 1.00 78.25 205 VAL A O 1
ATOM 1563 N N . PRO A 1 206 ? 10.406 -15.028 -19.953 1.00 72.12 206 PRO A N 1
ATOM 1564 C CA . PRO A 1 206 ? 10.092 -14.381 -21.226 1.00 72.12 206 PRO A CA 1
ATOM 1565 C C . PRO A 1 206 ? 9.820 -15.422 -22.324 1.00 72.12 206 PRO A C 1
ATOM 156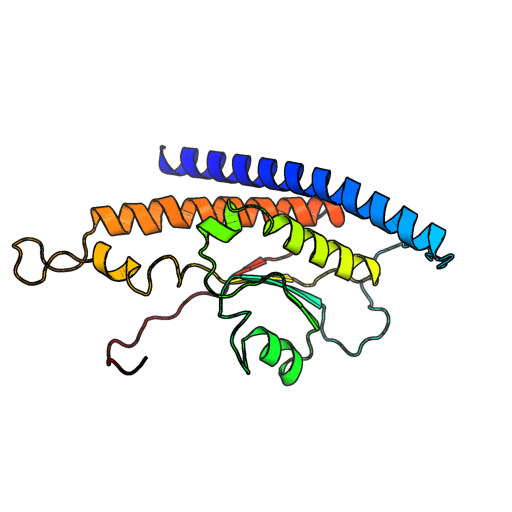7 O O . PRO A 1 206 ? 10.531 -15.491 -23.324 1.00 72.12 206 PRO A O 1
ATOM 1570 N N . ASP A 1 207 ? 8.813 -16.269 -22.125 1.00 82.25 207 ASP A N 1
ATOM 1571 C CA . ASP A 1 207 ? 8.456 -17.364 -23.038 1.00 82.25 207 ASP A CA 1
ATOM 1572 C C . ASP A 1 207 ? 7.160 -17.120 -23.832 1.00 82.25 207 ASP A C 1
ATOM 1574 O O . ASP A 1 207 ? 6.767 -17.954 -24.649 1.00 82.25 207 ASP A O 1
ATOM 1578 N N . GLY A 1 208 ? 6.512 -15.971 -23.610 1.00 72.94 208 GLY A N 1
ATOM 1579 C CA . GLY A 1 208 ? 5.305 -15.552 -24.319 1.00 72.94 208 GLY A CA 1
ATOM 1580 C C . GLY A 1 208 ? 4.017 -16.248 -23.876 1.00 72.94 208 GLY A C 1
ATOM 1581 O O . GLY A 1 208 ? 3.024 -16.143 -24.593 1.00 72.94 208 GLY A O 1
ATOM 1582 N N . ARG A 1 209 ? 4.011 -16.965 -22.742 1.00 71.81 209 ARG A N 1
ATOM 1583 C CA . ARG A 1 209 ? 2.835 -17.722 -22.282 1.00 71.81 209 ARG A CA 1
ATOM 1584 C C . ARG A 1 209 ? 1.899 -16.963 -21.341 1.00 71.81 209 ARG A C 1
ATOM 1586 O O . ARG A 1 209 ? 0.755 -17.396 -21.246 1.00 71.81 209 ARG A O 1
ATOM 1593 N N . GLY A 1 210 ? 2.334 -15.827 -20.783 1.00 57.91 210 GLY A N 1
ATOM 1594 C CA . GLY A 1 210 ? 1.535 -15.013 -19.856 1.00 57.91 210 GLY A CA 1
ATOM 1595 C C . GLY A 1 210 ? 1.407 -15.662 -18.490 1.00 57.91 210 GLY A C 1
ATOM 1596 O O . GLY A 1 210 ? 0.848 -16.776 -18.418 1.00 57.91 210 GLY A O 1
#

Sequence (210 aa):
MAKKQSTYRAIAIGKALAAATLKRRAQAVEKRQRALAKAKVKVEGTAREVSKVPITHASVGVLIAEGDSWFDYPFHDILSDLEDSYGFDVESAAHRGDTVEDMAYSDGQLDDFARRVEKVLRTGVEPRAVLLSGGGNDVAGDEFAMLLNHATSSIAGLNQSIVTGIIDQRIRDAYVTILSAITEICKAHLGHPVPIVIHGYDYPVPDGRG

Secondary structure (DSSP, 8-state):
-HHHHHHHHHHHHHHHHHHHHHHHHHHHHHHHHHHHHHTT-------S---SS-SS-S-S-EEEEEESGGGS-SS--HHHHHHHTT--EEEE---TT--HHHHHHSTTHHHHHHHHHHHHHTTT---SEEEEE-SSTTTSSGGGGGGEE-TTSTT-EE-HHHHHHIIIIIIHHHHHHHHHHHHHHHHHHHSSPPPEEEEPPPPP--SS--

Radius of gyration: 20.06 Å; chains: 1; bounding box: 54×37×63 Å